Protein AF-A0AAN9U713-F1 (afdb_monomer_lite)

Secondary structure (DSSP, 8-state):
--PPPPP--------------PPP--------------S---HHHHHHHHHHHHHHHHHH---------TTTS-HHHHHHHHHHHHHTT--PPPTTTT-GGGGGGGT------S------------------------PPPP-TT---PPPP--PPPP--------------------HHHHHHHHHHHHHHHHHHHHHHHHHHHHHHHHHHHHHHHHHHHHHHHHHHHHHHHHHHHHHHHHHHHHHHHHHHHHHHHHHHHHHHHHHHHHHHHHHHHHHHHHHHHHHHHHHHHHHHHHHHHHHHHH---------

pLDDT: mean 71.7, std 24.03, range [26.03, 98.69]

Sequence (315 aa):
MAEPAPTSASASPSSTTINIRETPAVVQWTAQVSDDQALAASDADAKDAQVLRSLTMLANTTAIAVQFAHEALPMSGLMALVCAASAKNALKSSLNHGDLSQLYGGQGGKVLEEGFQDWPVPSAEGENEMAAPEASAGSPPSYDGLYSNPTSSPRPAQSLKRPRAYSGCFDGDADRPDVLSICKKLVVEHMAHLRGELRDELRDELRGELRDEIRGEIKTQIEEQNKGLIERVDRRVDEQIAQLRDDVTWQVDKTEERMDEVERHMDNLIDEGIEDRVLGVKLEMQEYVKDEMAEVEDKIIKHFEDGRVTLQFER

Radius of gyration: 51.37 Å; chains: 1; bounding box: 110×81×189 Å

Foldseek 3Di:
DDDDDDDDDDDDDDDDWDWDADDQDDDDDDDDDDPPDPDDDDPVVVVVVVVVVVVVVVSPPRGDTDDDDPPPDPPVVVVVVVVVCVVVVVPDDDPCVVPQCPPPNSNGDDPPPPDPDDDDDDDDDDDDDDDDDDDDDDDDDDPPDDDDDDDDDDDDDDDDDDPPDDDDDDDDDPPDPDVVVVVVVVVVVVVVVVVVVVVVVVVVVVVVVVVVVVVVVVVVVVVVVVVVVVVVVVVVVVVVVVVVVVVVVVVVVVVVVVVVVVVVVVVVVVVVVVVVVVVVVVVVVVVVVVVVVVVVVVVVVVCVVVDPDDDDDDD

Structure (mmCIF, N/CA/C/O backbone):
data_AF-A0AAN9U713-F1
#
_entry.id   AF-A0AAN9U713-F1
#
loop_
_atom_site.group_PDB
_atom_site.id
_atom_site.type_symbol
_atom_site.label_atom_id
_atom_site.label_alt_id
_atom_site.label_comp_id
_atom_site.label_asym_id
_atom_site.label_entity_id
_atom_site.label_seq_id
_atom_site.pdbx_PDB_ins_code
_atom_site.Cartn_x
_atom_site.Cartn_y
_atom_site.Cartn_z
_atom_site.occupancy
_atom_site.B_iso_or_equiv
_atom_site.auth_seq_id
_atom_site.auth_comp_id
_atom_site.auth_asym_id
_atom_site.auth_atom_id
_atom_site.pdbx_PDB_model_num
ATOM 1 N N . MET A 1 1 ? -41.034 -72.947 -25.525 1.00 47.44 1 MET A N 1
ATOM 2 C CA . MET A 1 1 ? -39.691 -72.898 -26.136 1.00 47.44 1 MET A CA 1
ATOM 3 C C . MET A 1 1 ? -39.668 -71.765 -27.145 1.00 47.44 1 MET A C 1
ATOM 5 O O . MET A 1 1 ? -40.195 -71.945 -28.231 1.00 47.44 1 MET A O 1
ATOM 9 N N . ALA A 1 2 ? -39.158 -70.607 -26.732 1.00 40.22 2 ALA A N 1
ATOM 10 C CA . ALA A 1 2 ? -38.584 -69.543 -27.561 1.00 40.22 2 ALA A CA 1
ATOM 11 C C . ALA A 1 2 ? -38.205 -68.409 -26.595 1.00 40.22 2 ALA A C 1
ATOM 13 O O . ALA A 1 2 ? -39.077 -67.763 -26.019 1.00 40.22 2 ALA A O 1
ATOM 14 N N . GLU A 1 3 ? -36.910 -68.263 -26.346 1.00 38.78 3 GLU A N 1
ATOM 15 C CA . GLU A 1 3 ? -36.306 -67.172 -25.579 1.00 38.78 3 GLU A CA 1
ATOM 16 C C . GLU A 1 3 ? -36.159 -65.954 -26.512 1.00 38.78 3 GLU A C 1
ATOM 18 O O . GLU A 1 3 ? -35.692 -66.143 -27.641 1.00 38.78 3 GLU A O 1
ATOM 23 N N . PRO A 1 4 ? -36.543 -64.724 -26.124 1.00 54.09 4 PRO A N 1
ATOM 24 C CA . PRO A 1 4 ? -36.222 -63.545 -26.913 1.00 54.09 4 PRO A CA 1
ATOM 25 C C . PRO A 1 4 ? -34.856 -62.976 -26.503 1.00 54.09 4 PRO A C 1
ATOM 27 O O . PRO A 1 4 ? -34.539 -62.839 -25.322 1.00 54.09 4 PRO A O 1
ATOM 30 N N . ALA A 1 5 ? -34.052 -62.652 -27.515 1.00 51.09 5 ALA A N 1
ATOM 31 C CA . ALA A 1 5 ? -32.713 -62.085 -27.396 1.00 51.09 5 ALA A CA 1
ATOM 32 C C . ALA A 1 5 ? -32.707 -60.687 -26.739 1.00 51.09 5 ALA A C 1
ATOM 34 O O . ALA A 1 5 ? -33.666 -59.928 -26.912 1.00 51.09 5 ALA A O 1
ATOM 35 N N . PRO A 1 6 ? -31.619 -60.298 -26.046 1.00 51.91 6 PRO A N 1
ATOM 36 C CA . PRO A 1 6 ? -31.509 -58.971 -25.461 1.00 51.91 6 PRO A CA 1
ATOM 37 C C . PRO A 1 6 ? -31.153 -57.920 -26.521 1.00 51.91 6 PRO A C 1
ATOM 39 O O . PRO A 1 6 ? -30.196 -58.053 -27.284 1.00 51.91 6 PRO A O 1
ATOM 42 N N . THR A 1 7 ? -31.934 -56.843 -26.525 1.00 46.47 7 THR A N 1
ATOM 43 C CA . THR A 1 7 ? -31.700 -55.590 -27.247 1.00 46.47 7 THR A CA 1
ATOM 44 C C . THR A 1 7 ? -30.426 -54.902 -26.762 1.00 46.47 7 THR A C 1
ATOM 46 O O . THR A 1 7 ? -30.271 -54.604 -25.578 1.00 46.47 7 THR A O 1
ATOM 49 N N . SER A 1 8 ? -29.533 -54.613 -27.705 1.00 41.41 8 SER A N 1
ATOM 50 C CA . SER A 1 8 ? -28.322 -53.809 -27.543 1.00 41.41 8 SER A CA 1
ATOM 51 C C . SER A 1 8 ? -28.668 -52.359 -27.188 1.00 41.41 8 SER A C 1
ATOM 53 O O . SER A 1 8 ? -29.214 -51.628 -28.015 1.00 41.41 8 SER A O 1
ATOM 55 N N . ALA A 1 9 ? -28.331 -51.944 -25.968 1.00 39.03 9 ALA A N 1
ATOM 56 C CA . ALA A 1 9 ? -28.387 -50.554 -25.539 1.00 39.03 9 ALA A CA 1
ATOM 57 C C . ALA A 1 9 ? -27.281 -49.732 -26.227 1.00 39.03 9 ALA A C 1
ATOM 59 O O . ALA A 1 9 ? -26.100 -50.072 -26.165 1.00 39.03 9 ALA A O 1
ATOM 60 N N . SER A 1 10 ? -27.691 -48.650 -26.890 1.00 40.84 10 SER A N 1
ATOM 61 C CA . SER A 1 10 ? -26.828 -47.600 -27.432 1.00 40.84 10 SER A CA 1
ATOM 62 C C . SER A 1 10 ? -26.134 -46.875 -26.275 1.00 40.84 10 SER A C 1
ATOM 64 O O . SER A 1 10 ? -26.791 -46.256 -25.441 1.00 40.84 10 SER A O 1
ATOM 66 N N . ALA A 1 11 ? -24.809 -46.999 -26.196 1.00 38.09 11 ALA A N 1
ATOM 67 C CA . ALA A 1 11 ? -23.994 -46.261 -25.243 1.00 38.09 11 ALA A CA 1
ATOM 68 C C . ALA A 1 11 ? -23.743 -44.847 -25.782 1.00 38.09 11 ALA A C 1
ATOM 70 O O . ALA A 1 11 ? -23.056 -44.668 -26.789 1.00 38.09 11 ALA A O 1
ATOM 71 N N . SER A 1 12 ? -24.307 -43.847 -25.110 1.00 41.59 12 SER A N 1
ATOM 72 C CA . SER A 1 12 ? -23.979 -42.437 -25.319 1.00 41.59 12 SER A CA 1
ATOM 73 C C . SER A 1 12 ? -22.493 -42.192 -25.016 1.00 41.59 12 SER A C 1
ATOM 75 O O . SER A 1 12 ? -21.976 -42.770 -24.055 1.00 41.59 12 SER A O 1
ATOM 77 N N . PRO A 1 13 ? -21.787 -41.338 -25.782 1.00 40.94 13 PRO A N 1
ATOM 78 C CA . PRO A 1 13 ? -20.388 -41.035 -25.516 1.00 40.94 13 PRO A CA 1
ATOM 79 C C . PRO A 1 13 ? -20.263 -40.329 -24.164 1.00 40.94 13 PRO A C 1
ATOM 81 O O . PRO A 1 13 ? -20.754 -39.220 -23.957 1.00 40.94 13 PRO A O 1
ATOM 84 N N . SER A 1 14 ? -19.609 -41.004 -23.226 1.00 35.72 14 SER A N 1
ATOM 85 C CA . SER A 1 14 ? -19.263 -40.474 -21.916 1.00 35.72 14 SER A CA 1
ATOM 86 C C . SER A 1 14 ? -18.244 -39.344 -22.072 1.00 35.72 14 SER A C 1
ATOM 88 O O . SER A 1 14 ? -17.064 -39.592 -22.331 1.00 35.72 14 SER A O 1
ATOM 90 N N . SER A 1 15 ? -18.695 -38.099 -21.908 1.00 36.22 15 SER A N 1
ATOM 91 C CA . SER A 1 15 ? -17.800 -36.953 -21.739 1.00 36.22 15 SER A CA 1
ATOM 92 C C . SER A 1 15 ? -16.943 -37.184 -20.493 1.00 36.22 15 SER A C 1
ATOM 94 O O . SER A 1 15 ? -17.467 -37.370 -19.395 1.00 36.22 15 SER A O 1
ATOM 96 N N . THR A 1 16 ? -15.624 -37.253 -20.671 1.00 38.41 16 THR A N 1
ATOM 97 C CA . THR A 1 16 ? -14.681 -37.465 -19.567 1.00 38.41 16 THR A CA 1
ATOM 98 C C . THR A 1 16 ? -14.111 -36.117 -19.150 1.00 38.41 16 THR A C 1
ATOM 100 O O . THR A 1 16 ? -13.221 -35.580 -19.805 1.00 38.41 16 THR A O 1
ATOM 103 N N . THR A 1 17 ? -14.637 -35.559 -18.061 1.00 35.78 17 THR A N 1
ATOM 104 C CA . THR A 1 17 ? -14.139 -34.312 -17.468 1.00 35.78 17 THR A CA 1
ATOM 105 C C . THR A 1 17 ? -12.903 -34.602 -16.618 1.00 35.78 17 THR A C 1
ATOM 107 O O . THR A 1 17 ? -12.971 -35.362 -15.652 1.00 35.78 17 THR A O 1
ATOM 110 N N . ILE A 1 18 ? -11.766 -33.993 -16.960 1.00 40.66 18 ILE A N 1
ATOM 111 C CA . ILE A 1 18 ? -10.517 -34.104 -16.195 1.00 40.66 18 ILE A CA 1
ATOM 112 C C . ILE A 1 18 ? -10.448 -32.928 -15.216 1.00 40.66 18 ILE A C 1
ATOM 114 O O . ILE A 1 18 ? -10.290 -31.784 -15.629 1.00 40.66 18 ILE A O 1
ATOM 118 N N . ASN A 1 19 ? -10.556 -33.214 -13.918 1.00 35.12 19 ASN A N 1
ATOM 119 C CA . ASN A 1 19 ? -10.351 -32.226 -12.859 1.00 35.12 19 ASN A CA 1
ATOM 120 C C . ASN A 1 19 ? -8.878 -32.218 -12.441 1.00 35.12 19 ASN A C 1
ATOM 122 O O . ASN A 1 19 ? -8.422 -33.130 -11.749 1.00 35.12 19 ASN A O 1
ATOM 126 N N . ILE A 1 20 ? -8.143 -31.181 -12.834 1.00 39.19 20 ILE A N 1
ATOM 127 C CA . ILE A 1 20 ? -6.804 -30.903 -12.307 1.00 39.19 20 ILE A CA 1
ATOM 128 C C . ILE A 1 20 ? -7.009 -30.064 -11.043 1.00 39.19 20 ILE A C 1
ATOM 130 O O . ILE A 1 20 ? -7.490 -28.941 -11.125 1.00 39.19 20 ILE A O 1
ATOM 134 N N . ARG A 1 21 ? -6.730 -30.633 -9.865 1.00 34.88 21 ARG A N 1
ATOM 135 C CA . ARG A 1 21 ? -6.767 -29.906 -8.588 1.00 34.88 21 ARG A CA 1
ATOM 136 C C . ARG A 1 21 ? -5.362 -29.408 -8.273 1.00 34.88 21 ARG A C 1
ATOM 138 O O . ARG A 1 21 ? -4.543 -30.194 -7.803 1.00 34.88 21 ARG A O 1
ATOM 145 N N . GLU A 1 22 ? -5.093 -28.131 -8.506 1.00 44.19 22 GLU A N 1
ATOM 146 C CA . GLU A 1 22 ? -3.935 -27.462 -7.909 1.00 44.19 22 GLU A CA 1
ATOM 147 C C . GLU A 1 22 ? -4.334 -26.790 -6.588 1.00 44.19 22 GLU A C 1
ATOM 149 O O . GLU A 1 22 ? -5.476 -26.367 -6.391 1.00 44.19 22 GLU A O 1
ATOM 154 N N . THR A 1 23 ? -3.394 -26.756 -5.643 1.00 37.91 23 THR A N 1
ATOM 155 C CA . THR A 1 23 ? -3.523 -26.060 -4.357 1.00 37.91 23 THR A CA 1
ATOM 156 C C . THR A 1 23 ? -3.807 -24.573 -4.583 1.00 37.91 23 THR A C 1
ATOM 158 O O . THR A 1 23 ? -3.096 -23.956 -5.377 1.00 37.91 23 THR A O 1
ATOM 161 N N . PRO A 1 24 ? -4.799 -23.976 -3.897 1.00 34.88 24 PRO A N 1
ATOM 162 C CA . PRO A 1 24 ? -5.193 -22.597 -4.149 1.00 34.88 24 PRO A CA 1
ATOM 163 C C . PRO A 1 24 ? -4.054 -21.639 -3.788 1.00 34.88 24 PRO A C 1
ATOM 165 O O . PRO A 1 24 ? -3.578 -21.621 -2.651 1.00 34.88 24 PRO A O 1
ATOM 168 N N . ALA A 1 25 ? -3.638 -20.819 -4.751 1.00 36.56 25 ALA A N 1
ATOM 169 C CA . ALA A 1 25 ? -2.898 -19.604 -4.455 1.00 36.56 25 ALA A CA 1
ATOM 170 C C . ALA A 1 25 ? -3.869 -18.642 -3.760 1.00 36.56 25 ALA A C 1
ATOM 172 O O . ALA A 1 25 ? -4.822 -18.156 -4.367 1.00 36.56 25 ALA A O 1
ATOM 173 N N . VAL A 1 26 ? -3.658 -18.412 -2.465 1.00 27.84 26 VAL A N 1
ATOM 174 C CA . VAL A 1 26 ? -4.418 -17.425 -1.696 1.00 27.84 26 VAL A CA 1
ATOM 175 C C . VAL A 1 26 ? -3.980 -16.046 -2.174 1.00 27.84 26 VAL A C 1
ATOM 177 O O . VAL A 1 26 ? -2.935 -15.547 -1.766 1.00 27.84 26 VAL A O 1
ATOM 180 N N . VAL A 1 27 ? -4.762 -15.440 -3.064 1.00 30.95 27 VAL A N 1
ATOM 181 C CA . VAL A 1 27 ? -4.636 -14.015 -3.368 1.00 30.95 27 VAL A CA 1
ATOM 182 C C . VAL A 1 27 ? -5.707 -13.295 -2.560 1.00 30.95 27 VAL A C 1
ATOM 184 O O . VAL A 1 27 ? -6.894 -13.352 -2.872 1.00 30.95 27 VAL A O 1
ATOM 187 N N . GLN A 1 28 ? -5.279 -12.687 -1.458 1.00 26.03 28 GLN A N 1
ATOM 188 C CA . GLN A 1 28 ? -6.136 -11.923 -0.563 1.00 26.03 28 GLN A CA 1
ATOM 189 C C . GLN A 1 28 ? -6.377 -10.540 -1.176 1.00 26.03 28 GLN A C 1
ATOM 191 O O . GLN A 1 28 ? -5.486 -9.696 -1.173 1.00 26.03 28 GLN A O 1
ATOM 196 N N . TRP A 1 29 ? -7.579 -10.315 -1.703 1.00 36.78 29 TRP A N 1
ATOM 197 C CA . TRP A 1 29 ? -8.039 -8.989 -2.112 1.00 36.78 29 TRP A CA 1
ATOM 198 C C . TRP A 1 29 ? -9.048 -8.484 -1.084 1.00 36.78 29 TRP A C 1
ATOM 200 O O . TRP A 1 29 ? -10.118 -9.067 -0.911 1.00 36.78 29 TRP A O 1
ATOM 210 N N . THR A 1 30 ? -8.702 -7.413 -0.377 1.00 28.22 30 THR A N 1
ATOM 211 C CA . THR A 1 30 ? -9.612 -6.706 0.527 1.00 28.22 30 THR A CA 1
ATOM 212 C C . THR A 1 30 ? -10.430 -5.709 -0.287 1.00 28.22 30 THR A C 1
ATOM 214 O O . THR A 1 30 ? -9.975 -4.599 -0.552 1.00 28.22 30 THR A O 1
ATOM 217 N N . ALA A 1 31 ? -11.628 -6.107 -0.715 1.00 34.09 31 ALA A N 1
ATOM 218 C CA . ALA A 1 31 ? -12.611 -5.157 -1.219 1.00 34.09 31 ALA A CA 1
ATOM 219 C C . ALA A 1 31 ? -13.239 -4.439 -0.017 1.00 34.09 31 ALA A C 1
ATOM 221 O O . ALA A 1 31 ? -14.001 -5.032 0.745 1.00 34.09 31 ALA A O 1
ATOM 222 N N . GLN A 1 32 ? -12.867 -3.177 0.177 1.00 34.88 32 GLN A N 1
ATOM 223 C CA . GLN A 1 32 ? -13.495 -2.282 1.141 1.00 34.88 32 GLN A CA 1
ATOM 224 C C . GLN A 1 32 ? -14.863 -1.887 0.575 1.00 34.88 32 GLN A C 1
ATOM 226 O O . GLN A 1 32 ? -14.959 -1.076 -0.342 1.00 34.88 32 GLN A O 1
ATOM 231 N N . VAL A 1 33 ? -15.919 -2.520 1.080 1.00 36.16 33 VAL A N 1
ATOM 232 C CA . VAL A 1 33 ? -17.296 -2.084 0.844 1.00 36.16 33 VAL A CA 1
ATOM 233 C C . VAL A 1 33 ? -17.633 -1.109 1.964 1.00 36.16 33 VAL A C 1
ATOM 235 O O . VAL A 1 33 ? -17.690 -1.488 3.131 1.00 36.16 33 VAL A O 1
ATOM 238 N N . SER A 1 34 ? -17.769 0.167 1.619 1.00 42.88 34 SER A N 1
ATOM 239 C CA . SER A 1 34 ? -18.266 1.192 2.530 1.00 42.88 34 SER A CA 1
ATOM 240 C C . SER A 1 34 ? -19.792 1.122 2.571 1.00 42.88 34 SER A C 1
ATOM 242 O O . SER A 1 34 ? -20.460 1.508 1.614 1.00 42.88 34 SER A O 1
ATOM 244 N N . ASP A 1 35 ? -20.334 0.633 3.685 1.00 41.06 35 ASP A N 1
ATOM 245 C CA . ASP A 1 35 ? -21.773 0.573 3.976 1.00 41.06 35 ASP A CA 1
ATOM 246 C C . ASP A 1 35 ? -22.333 1.949 4.374 1.00 41.06 35 ASP A C 1
ATOM 248 O O . ASP A 1 35 ? -22.818 2.117 5.483 1.00 41.06 35 ASP A O 1
ATOM 252 N N . ASP A 1 36 ? -22.259 2.951 3.493 1.00 44.56 36 ASP A N 1
ATOM 253 C CA . ASP A 1 36 ? -22.911 4.253 3.721 1.00 44.56 36 ASP A CA 1
ATOM 254 C C . ASP A 1 36 ? -23.230 4.977 2.392 1.00 44.56 36 ASP A C 1
ATOM 256 O O . ASP A 1 36 ? -22.755 6.081 2.134 1.00 44.56 36 ASP A O 1
ATOM 260 N N . GLN A 1 37 ? -24.046 4.375 1.513 1.00 40.12 37 GLN A N 1
ATOM 261 C CA . GLN A 1 37 ? -24.789 5.147 0.498 1.00 40.12 37 GLN A CA 1
ATOM 262 C C . GLN A 1 37 ? -25.999 4.389 -0.067 1.00 40.12 37 GLN A C 1
ATOM 264 O O . GLN A 1 37 ? -26.039 3.922 -1.202 1.00 40.12 37 GLN A O 1
ATOM 269 N N . ALA A 1 38 ? -27.051 4.305 0.744 1.00 47.03 38 ALA A N 1
ATOM 270 C CA . ALA A 1 38 ? -28.392 4.072 0.232 1.00 47.03 38 ALA A CA 1
ATOM 271 C C . ALA A 1 38 ? -28.935 5.396 -0.326 1.00 47.03 38 ALA A C 1
ATOM 273 O O . ALA A 1 38 ? -29.425 6.209 0.449 1.00 47.03 38 ALA A O 1
ATOM 274 N N . LEU A 1 39 ? -28.796 5.621 -1.640 1.00 50.47 39 LEU A N 1
ATOM 275 C CA . LEU A 1 39 ? -29.745 6.306 -2.542 1.00 50.47 39 LEU A CA 1
ATOM 276 C C . LEU A 1 39 ? -29.033 6.691 -3.855 1.00 50.47 39 LEU A C 1
ATOM 278 O O . LEU A 1 39 ? -28.128 7.515 -3.856 1.00 50.47 39 LEU A O 1
ATOM 282 N N . ALA A 1 40 ? -29.524 6.121 -4.963 1.00 51.31 40 ALA A N 1
ATOM 283 C CA . ALA A 1 40 ? -29.107 6.323 -6.360 1.00 51.31 40 ALA A CA 1
ATOM 284 C C . ALA A 1 40 ? -27.797 5.631 -6.797 1.00 51.31 40 ALA A C 1
ATOM 286 O O . ALA A 1 40 ? -26.840 6.280 -7.210 1.00 51.31 40 ALA A O 1
ATOM 287 N N . ALA A 1 41 ? -27.806 4.292 -6.794 1.00 44.72 41 ALA A N 1
ATOM 288 C CA . ALA A 1 41 ? -26.843 3.497 -7.554 1.00 44.72 41 ALA A CA 1
ATOM 289 C C . ALA A 1 41 ? -27.034 3.769 -9.054 1.00 44.72 41 ALA A C 1
ATOM 291 O O . ALA A 1 41 ? -28.112 3.543 -9.609 1.00 44.72 41 ALA A O 1
ATOM 292 N N . SER A 1 42 ? -25.997 4.306 -9.686 1.00 58.94 42 SER A N 1
ATOM 293 C CA . SER A 1 42 ? -25.960 4.510 -11.127 1.00 58.94 42 SER A CA 1
ATOM 294 C C . SER A 1 42 ? -25.681 3.176 -11.827 1.00 58.94 42 SER A C 1
ATOM 296 O O . SER A 1 42 ? -24.972 2.326 -11.292 1.00 58.94 42 SER A O 1
ATOM 298 N N . ASP A 1 43 ? -26.185 2.988 -13.049 1.00 55.09 43 ASP A N 1
ATOM 299 C CA . ASP A 1 43 ? -25.941 1.780 -13.861 1.00 55.09 43 ASP A CA 1
ATOM 300 C C . ASP A 1 43 ? -24.444 1.493 -14.129 1.00 55.09 43 ASP A C 1
ATOM 302 O O . ASP A 1 43 ? -24.095 0.426 -14.639 1.00 55.09 43 ASP A O 1
ATOM 306 N N . ALA A 1 44 ? -23.545 2.429 -13.800 1.00 55.47 44 ALA A N 1
ATOM 307 C CA . ALA A 1 44 ? -22.100 2.230 -13.863 1.00 55.47 44 ALA A CA 1
ATOM 308 C C . ALA A 1 44 ? -21.599 1.281 -12.759 1.00 55.47 44 ALA A C 1
ATOM 310 O O . ALA A 1 44 ? -20.843 0.355 -13.055 1.00 55.47 44 ALA A O 1
ATOM 311 N N . ASP A 1 45 ? -22.109 1.410 -11.530 1.00 68.62 45 ASP A N 1
ATOM 312 C CA . ASP A 1 45 ? -21.676 0.583 -10.393 1.00 68.62 45 ASP A CA 1
ATOM 313 C C . ASP A 1 45 ? -22.113 -0.880 -10.548 1.00 68.62 45 ASP A C 1
ATOM 315 O O . ASP A 1 45 ? -21.440 -1.808 -10.095 1.00 68.62 45 ASP A O 1
ATOM 319 N N . ALA A 1 46 ? -23.224 -1.117 -11.251 1.00 71.62 46 ALA A N 1
ATOM 320 C CA . ALA A 1 46 ? -23.704 -2.462 -11.549 1.00 71.62 46 ALA A CA 1
ATOM 321 C C . ALA A 1 46 ? -22.759 -3.223 -12.496 1.00 71.62 46 ALA A C 1
ATOM 323 O O . ALA A 1 46 ? -22.550 -4.430 -12.327 1.00 71.62 46 ALA A O 1
ATOM 324 N N . LYS A 1 47 ? -22.157 -2.523 -13.467 1.00 73.50 47 LYS A N 1
ATOM 325 C CA . LYS A 1 47 ? -21.198 -3.115 -14.412 1.00 73.50 47 LYS A CA 1
ATOM 326 C C . LYS A 1 47 ? -19.883 -3.438 -13.720 1.00 73.50 47 LYS A C 1
ATOM 328 O O . LYS A 1 47 ? -19.378 -4.548 -13.880 1.00 73.50 47 LYS A O 1
ATOM 333 N N . ASP A 1 48 ? -19.397 -2.532 -12.880 1.00 73.81 48 ASP A N 1
ATOM 334 C CA . ASP A 1 48 ? -18.164 -2.744 -12.121 1.00 73.81 48 ASP A CA 1
ATOM 335 C C . ASP A 1 48 ? -18.328 -3.882 -11.104 1.00 73.81 48 ASP A C 1
ATOM 337 O O . ASP A 1 48 ? -17.472 -4.767 -11.006 1.00 73.81 48 ASP A O 1
ATOM 341 N N . ALA A 1 49 ? -19.486 -3.974 -10.443 1.00 75.44 49 ALA A N 1
ATOM 342 C CA . ALA A 1 49 ? -19.815 -5.103 -9.577 1.00 75.44 49 ALA A CA 1
ATOM 343 C C . ALA A 1 49 ? -19.885 -6.443 -10.338 1.00 75.44 49 ALA A C 1
ATOM 345 O O . ALA A 1 49 ? -19.497 -7.487 -9.803 1.00 75.44 49 ALA A O 1
ATOM 346 N N . GLN A 1 50 ? -20.364 -6.446 -11.586 1.00 77.81 50 GLN A N 1
ATOM 347 C CA . GLN A 1 50 ? -20.414 -7.650 -12.420 1.00 77.81 50 GLN A CA 1
ATOM 348 C C . GLN A 1 50 ? -19.021 -8.081 -12.890 1.00 77.81 50 GLN A C 1
ATOM 350 O O . GLN A 1 50 ? -18.704 -9.274 -12.838 1.00 77.81 50 GLN A O 1
ATOM 355 N N . VAL A 1 51 ? -18.172 -7.129 -13.285 1.00 74.12 51 VAL A N 1
ATOM 356 C CA . VAL A 1 51 ? -16.773 -7.391 -13.649 1.00 74.12 51 VAL A CA 1
ATOM 357 C C . VAL A 1 51 ? -16.019 -7.957 -12.450 1.00 74.12 51 VAL A C 1
ATOM 359 O O . VAL A 1 51 ? -15.391 -9.011 -12.572 1.00 74.12 51 VAL A O 1
ATOM 362 N N . LEU A 1 52 ? -16.163 -7.353 -11.269 1.00 78.69 52 LEU A N 1
ATOM 363 C CA . LEU A 1 52 ? -15.540 -7.851 -10.043 1.00 78.69 52 LEU A CA 1
ATOM 364 C C . LEU A 1 52 ? -16.038 -9.253 -9.677 1.00 78.69 52 LEU A C 1
ATOM 366 O O . LEU A 1 52 ? -15.216 -10.127 -9.421 1.00 78.69 52 LEU A O 1
ATOM 370 N N . ARG A 1 53 ? -17.348 -9.532 -9.760 1.00 81.12 53 ARG A N 1
ATOM 371 C CA . ARG A 1 53 ? -17.873 -10.899 -9.561 1.00 81.12 53 ARG A CA 1
ATOM 372 C C . ARG A 1 53 ? -17.303 -11.900 -10.560 1.00 81.12 53 ARG A C 1
ATOM 374 O O . ARG A 1 53 ? -17.005 -13.027 -10.170 1.00 81.12 53 ARG A O 1
ATOM 381 N N . SER A 1 54 ? -17.149 -11.517 -11.828 1.00 72.38 54 SER A N 1
ATOM 382 C CA . SER A 1 54 ? -16.583 -12.397 -12.857 1.00 72.38 54 SER A CA 1
ATOM 383 C C . SER A 1 54 ? -15.101 -12.699 -12.603 1.00 72.38 54 SER A C 1
ATOM 385 O O . SER A 1 54 ? -14.686 -13.854 -12.704 1.00 72.38 54 SER A O 1
ATOM 387 N N . LEU A 1 55 ? -14.330 -11.701 -12.159 1.00 71.06 55 LEU A N 1
ATOM 388 C CA . LEU A 1 55 ? -12.937 -11.858 -11.743 1.00 71.06 55 LEU A CA 1
ATOM 389 C C . LEU A 1 55 ? -12.810 -12.708 -10.478 1.00 71.06 55 LEU A C 1
ATOM 391 O O . LEU A 1 55 ? -11.944 -13.575 -10.419 1.00 71.06 55 LEU A O 1
ATOM 395 N N . THR A 1 56 ? -13.687 -12.520 -9.490 1.00 78.25 56 THR A N 1
ATOM 396 C CA . THR A 1 56 ? -13.721 -13.354 -8.282 1.00 78.25 56 THR A CA 1
ATOM 397 C C . THR A 1 56 ? -14.088 -14.800 -8.610 1.00 78.25 56 THR A C 1
ATOM 399 O O . THR A 1 56 ? -13.456 -15.719 -8.095 1.00 78.25 56 THR A O 1
ATOM 402 N N . MET A 1 57 ? -15.064 -15.029 -9.495 1.00 75.81 57 MET A N 1
ATOM 403 C CA . MET A 1 57 ? -15.390 -16.372 -9.986 1.00 75.81 57 MET A CA 1
ATOM 404 C C . MET A 1 57 ? -14.185 -17.016 -10.677 1.00 75.81 57 MET A C 1
ATOM 406 O O . MET A 1 57 ? -13.878 -18.166 -10.381 1.00 75.81 57 MET A O 1
ATOM 410 N N . LEU A 1 58 ? -13.466 -16.268 -11.521 1.00 72.50 58 LEU A N 1
ATOM 411 C CA . LEU A 1 58 ? -12.276 -16.761 -12.215 1.00 72.50 58 LEU A CA 1
ATOM 412 C C . LEU A 1 58 ? -11.113 -17.062 -11.252 1.00 72.50 58 LEU A C 1
ATOM 414 O O . LEU A 1 58 ? -10.455 -18.092 -11.380 1.00 72.50 58 LEU A O 1
ATOM 418 N N . ALA A 1 59 ? -10.882 -16.195 -10.264 1.00 71.44 59 ALA A N 1
ATOM 419 C CA . ALA A 1 59 ? -9.862 -16.389 -9.234 1.00 71.44 59 ALA A CA 1
ATOM 420 C C . ALA A 1 59 ? -10.167 -17.602 -8.337 1.00 71.44 59 ALA A C 1
ATOM 422 O O . ALA A 1 59 ? -9.251 -18.290 -7.892 1.00 71.44 59 ALA A O 1
ATOM 423 N N . ASN A 1 60 ? -11.451 -17.889 -8.107 1.00 72.62 60 ASN A N 1
ATOM 424 C CA . ASN A 1 60 ? -11.893 -19.028 -7.306 1.00 72.62 60 ASN A CA 1
ATOM 425 C C . ASN A 1 60 ? -11.981 -20.339 -8.108 1.00 72.62 60 ASN A C 1
ATOM 427 O O . ASN A 1 60 ? -12.000 -21.419 -7.511 1.00 72.62 60 ASN A O 1
ATOM 431 N N . THR A 1 61 ? -12.023 -20.291 -9.444 1.00 72.88 61 THR A N 1
ATOM 432 C CA . THR A 1 61 ? -11.977 -21.499 -10.277 1.00 72.88 61 THR A CA 1
ATOM 433 C C . THR A 1 61 ? -10.566 -22.078 -10.324 1.00 72.88 61 THR A C 1
ATOM 435 O O . THR A 1 61 ? -9.716 -21.644 -11.091 1.00 72.88 61 THR A O 1
ATOM 438 N N . THR A 1 62 ? -10.331 -23.122 -9.530 1.00 71.94 62 THR A N 1
ATOM 439 C CA . THR A 1 62 ? -9.077 -23.901 -9.522 1.00 71.94 62 THR A CA 1
ATOM 440 C C . THR A 1 62 ? -9.029 -24.997 -10.589 1.00 71.94 62 THR A C 1
ATOM 442 O O . THR A 1 62 ? -8.066 -25.758 -10.648 1.00 71.94 62 THR A O 1
ATOM 445 N N . ALA A 1 63 ? -10.063 -25.099 -11.428 1.00 58.12 63 ALA A N 1
ATOM 446 C CA . ALA A 1 63 ? -10.187 -26.116 -12.461 1.00 58.12 63 ALA A CA 1
ATOM 447 C C . ALA A 1 63 ? -10.519 -25.465 -13.807 1.00 58.12 63 ALA A C 1
ATOM 449 O O . ALA A 1 63 ? -11.545 -24.801 -13.950 1.00 58.12 63 ALA A O 1
ATOM 450 N N . ILE A 1 64 ? -9.667 -25.695 -14.805 1.00 69.56 64 ILE A N 1
ATOM 451 C CA . ILE A 1 64 ? -9.912 -25.295 -16.192 1.00 69.56 64 ILE A CA 1
ATOM 452 C C . ILE A 1 64 ? -10.181 -26.568 -16.994 1.00 69.56 64 ILE A C 1
ATOM 454 O O . ILE A 1 64 ? -9.333 -27.458 -17.063 1.00 69.56 64 ILE A O 1
ATOM 458 N N . ALA A 1 65 ? -11.363 -26.661 -17.604 1.00 63.28 65 ALA A N 1
ATOM 459 C CA . ALA A 1 65 ? -11.705 -27.751 -18.510 1.00 63.28 65 ALA A CA 1
ATOM 460 C C . ALA A 1 65 ? -11.338 -27.357 -19.946 1.00 63.28 65 ALA A C 1
ATOM 462 O O . ALA A 1 65 ? -12.003 -26.524 -20.558 1.00 63.28 65 ALA A O 1
ATOM 463 N N . VAL A 1 66 ? -10.286 -27.963 -20.496 1.00 67.69 66 VAL A N 1
ATOM 464 C CA . VAL A 1 66 ? -9.919 -27.791 -21.909 1.00 67.69 66 VAL A CA 1
ATOM 465 C C . VAL A 1 66 ? -10.516 -28.947 -22.708 1.00 67.69 66 VAL A C 1
ATOM 467 O O . VAL A 1 66 ? -10.167 -30.106 -22.484 1.00 67.69 66 VAL A O 1
ATOM 470 N N . GLN A 1 67 ? -11.438 -28.642 -23.622 1.00 64.12 67 GLN A N 1
ATOM 471 C CA . GLN A 1 67 ? -12.048 -29.634 -24.507 1.00 64.12 67 GLN A CA 1
ATOM 472 C C . GLN A 1 67 ? -11.228 -29.757 -25.792 1.00 64.12 67 GLN A C 1
ATOM 474 O O . GLN A 1 67 ? -10.925 -28.760 -26.444 1.00 64.12 67 GLN A O 1
ATOM 479 N N . PHE A 1 68 ? -10.892 -30.987 -26.172 1.00 68.69 68 PHE A N 1
ATOM 480 C CA . PHE A 1 68 ? -10.214 -31.287 -27.430 1.00 68.69 68 PHE A CA 1
ATOM 481 C C . PHE A 1 68 ? -11.171 -32.033 -28.358 1.00 68.69 68 PHE A C 1
ATOM 483 O O . PHE A 1 68 ? -11.909 -32.914 -27.916 1.00 68.69 68 PHE A O 1
ATOM 490 N N . ALA A 1 69 ? -11.148 -31.702 -29.651 1.00 67.56 69 ALA A N 1
ATOM 491 C CA . ALA A 1 69 ? -11.894 -32.453 -30.652 1.00 67.56 69 ALA A CA 1
ATOM 492 C C . ALA A 1 69 ? -11.359 -33.893 -30.719 1.00 67.56 69 ALA A C 1
ATOM 494 O O . ALA A 1 69 ? -10.158 -34.111 -30.892 1.00 67.56 69 ALA A O 1
ATOM 495 N N . HIS A 1 70 ? -12.262 -34.869 -30.598 1.00 56.53 70 HIS A N 1
ATOM 496 C CA . HIS A 1 70 ? -11.933 -36.295 -30.473 1.00 56.53 70 HIS A CA 1
ATOM 497 C C . HIS A 1 70 ? -11.189 -36.865 -31.702 1.00 56.53 70 HIS A C 1
ATOM 499 O O . HIS A 1 70 ? -10.592 -37.939 -31.634 1.00 56.53 70 HIS A O 1
ATOM 505 N N . GLU A 1 71 ? -11.205 -36.143 -32.822 1.00 73.12 71 GLU A N 1
ATOM 506 C CA . GLU A 1 71 ? -10.597 -36.555 -34.091 1.00 73.12 71 GLU A CA 1
ATOM 507 C C . GLU A 1 71 ? -9.158 -36.051 -34.276 1.00 73.12 71 GLU A C 1
ATOM 509 O O . GLU A 1 71 ? -8.439 -36.557 -35.133 1.00 73.12 71 GLU A O 1
ATOM 514 N N . ALA A 1 72 ? -8.708 -35.075 -33.478 1.00 63.16 72 ALA A N 1
ATOM 515 C CA . ALA A 1 72 ? -7.414 -34.431 -33.701 1.00 63.16 72 ALA A CA 1
ATOM 516 C C . ALA A 1 72 ? -6.228 -35.249 -33.161 1.00 63.16 72 ALA A C 1
ATOM 518 O O . ALA A 1 72 ? -5.134 -35.177 -33.722 1.00 63.16 72 ALA A O 1
ATOM 519 N N . LEU A 1 73 ? -6.414 -36.019 -32.081 1.00 63.12 73 LEU A N 1
ATOM 520 C CA . LEU A 1 73 ? -5.338 -36.772 -31.430 1.00 63.12 73 LEU A CA 1
ATOM 521 C C . LEU A 1 73 ? -5.861 -38.065 -30.779 1.00 63.12 73 LEU A C 1
ATOM 523 O O . LEU A 1 73 ? -6.879 -38.030 -30.087 1.00 63.12 73 LEU A O 1
ATOM 527 N N . PRO A 1 74 ? -5.154 -39.206 -30.914 1.00 80.25 74 PRO A N 1
ATOM 528 C CA . PRO A 1 74 ? -5.482 -40.407 -30.156 1.00 80.25 74 PRO A CA 1
ATOM 529 C C . PRO A 1 74 ? -5.326 -40.132 -28.654 1.00 80.25 74 PRO A C 1
ATOM 531 O O . PRO A 1 74 ? -4.277 -39.674 -28.193 1.00 80.25 74 PRO A O 1
ATOM 534 N N . MET A 1 75 ? -6.376 -40.433 -27.887 1.00 75.25 75 MET A N 1
ATOM 535 C CA . MET A 1 75 ? -6.525 -40.078 -26.467 1.00 75.25 75 MET A CA 1
ATOM 536 C C . MET A 1 75 ? -5.354 -40.542 -25.584 1.00 75.25 75 MET A C 1
ATOM 538 O O . MET A 1 75 ? -4.970 -39.858 -24.636 1.00 75.25 75 MET A O 1
ATOM 542 N N . SER A 1 76 ? -4.730 -41.672 -25.930 1.00 81.31 76 SER A N 1
ATOM 543 C CA . SER A 1 76 ? -3.551 -42.205 -25.239 1.00 81.31 76 SER A CA 1
ATOM 544 C C . SER A 1 76 ? -2.307 -41.322 -25.394 1.00 81.31 76 SER A C 1
ATOM 546 O O . SER A 1 76 ? -1.531 -41.187 -24.449 1.00 81.31 76 SER A O 1
ATOM 548 N N . GLY A 1 77 ? -2.129 -40.685 -26.555 1.00 78.69 77 GLY A N 1
ATOM 549 C CA . GLY A 1 77 ? -1.007 -39.786 -26.823 1.00 78.69 77 GLY A CA 1
ATOM 550 C C . GLY A 1 77 ? -1.168 -38.438 -26.127 1.00 78.69 77 GLY A C 1
ATOM 551 O O . GLY A 1 77 ? -0.220 -37.949 -25.518 1.00 78.69 77 GLY A O 1
ATOM 552 N N . LEU A 1 78 ? -2.380 -37.873 -26.153 1.00 78.69 78 LEU A N 1
ATOM 553 C CA . LEU A 1 78 ? -2.673 -36.592 -25.506 1.00 78.69 78 LEU A CA 1
ATOM 554 C C . LEU A 1 78 ? -2.482 -36.681 -23.986 1.00 78.69 78 LEU A C 1
ATOM 556 O O . LEU A 1 78 ? -1.795 -35.845 -23.406 1.00 78.69 78 LEU A O 1
ATOM 560 N N . MET A 1 79 ? -3.019 -37.727 -23.350 1.00 79.25 79 MET A N 1
ATOM 561 C CA . MET A 1 79 ? -2.889 -37.914 -21.901 1.00 79.25 79 MET A CA 1
ATOM 562 C C . MET A 1 79 ? -1.431 -38.088 -21.480 1.00 79.25 79 MET A C 1
ATOM 564 O O . MET A 1 79 ? -0.986 -37.448 -20.531 1.00 79.25 79 MET A O 1
ATOM 568 N N . ALA A 1 80 ? -0.652 -38.884 -22.217 1.00 83.50 80 ALA A N 1
ATOM 569 C CA . ALA A 1 80 ? 0.770 -39.044 -21.933 1.00 83.50 80 ALA A CA 1
ATOM 570 C C . ALA A 1 80 ? 1.538 -37.718 -22.071 1.00 83.50 80 ALA A C 1
ATOM 572 O O . ALA A 1 80 ? 2.410 -37.428 -21.255 1.00 83.50 80 ALA A O 1
ATOM 573 N N . LEU A 1 81 ? 1.198 -36.896 -23.069 1.00 79.69 81 LEU A N 1
ATOM 574 C CA . LEU A 1 81 ? 1.869 -35.626 -23.344 1.00 79.69 81 LEU A CA 1
ATOM 575 C C . LEU A 1 81 ? 1.509 -34.553 -22.306 1.00 79.69 81 LEU A C 1
ATOM 577 O O . LEU A 1 81 ? 2.405 -33.879 -21.802 1.00 79.69 81 LEU A O 1
ATOM 581 N N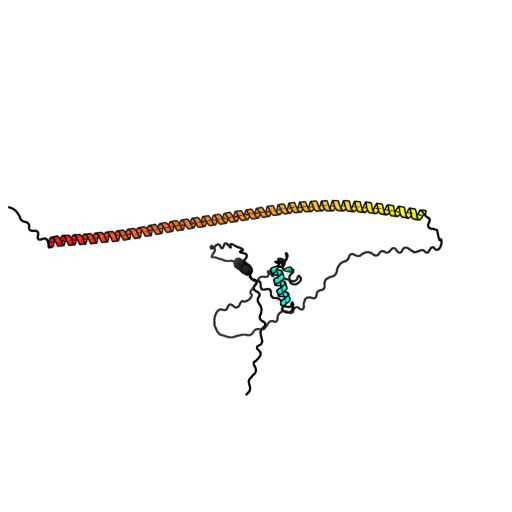 . VAL A 1 82 ? 0.234 -34.456 -21.912 1.00 78.88 82 VAL A N 1
ATOM 582 C CA . VAL A 1 82 ? -0.235 -33.538 -20.860 1.00 78.88 82 VAL A CA 1
ATOM 583 C C . VAL A 1 82 ? 0.318 -33.941 -19.494 1.00 78.88 82 VAL A C 1
ATOM 585 O O . VAL A 1 82 ? 0.867 -33.096 -18.789 1.00 78.88 82 VAL A O 1
ATOM 588 N N . CYS A 1 83 ? 0.271 -35.227 -19.133 1.00 79.94 83 CYS A N 1
ATOM 589 C CA . CYS A 1 83 ? 0.849 -35.706 -17.876 1.00 79.94 83 CYS A CA 1
ATOM 590 C C . CYS A 1 83 ? 2.374 -35.534 -17.845 1.00 79.94 83 CYS A C 1
ATOM 592 O O . CYS A 1 83 ? 2.916 -35.124 -16.821 1.00 79.94 83 CYS A O 1
ATOM 594 N N . ALA A 1 84 ? 3.078 -35.784 -18.955 1.00 83.81 84 ALA A N 1
ATOM 595 C CA . ALA A 1 84 ? 4.522 -35.568 -19.030 1.00 83.81 84 ALA A CA 1
ATOM 596 C C . ALA A 1 84 ? 4.902 -34.081 -18.971 1.00 83.81 84 ALA A C 1
ATOM 598 O O . ALA A 1 84 ? 5.928 -33.744 -18.381 1.00 83.81 84 ALA A O 1
ATOM 599 N N . ALA A 1 85 ? 4.101 -33.194 -19.569 1.00 79.44 85 ALA A N 1
ATOM 600 C CA . ALA A 1 85 ? 4.323 -31.753 -19.517 1.00 79.44 85 ALA A CA 1
ATOM 601 C C . ALA A 1 85 ? 4.020 -31.175 -18.124 1.00 79.44 85 ALA A C 1
ATOM 603 O O . ALA A 1 85 ? 4.798 -30.360 -17.626 1.00 79.44 85 ALA A O 1
ATOM 604 N N . SER A 1 86 ? 2.948 -31.641 -17.475 1.00 79.06 86 SER A N 1
ATOM 605 C CA . SER A 1 86 ? 2.586 -31.280 -16.099 1.00 79.06 86 SER A CA 1
ATOM 606 C C . SER A 1 86 ? 3.639 -31.762 -15.097 1.00 79.06 86 SER A C 1
ATOM 608 O O . SER A 1 86 ? 4.199 -30.950 -14.369 1.00 79.06 86 SER A O 1
ATOM 610 N N . ALA A 1 87 ? 4.024 -33.043 -15.136 1.00 78.19 87 ALA A N 1
ATOM 611 C CA . ALA A 1 87 ? 5.014 -33.608 -14.212 1.00 78.19 87 ALA A CA 1
ATOM 612 C C . ALA A 1 87 ? 6.400 -32.945 -14.312 1.00 78.19 87 ALA A C 1
ATOM 614 O O . ALA A 1 87 ? 7.180 -32.980 -13.362 1.00 78.19 87 ALA A O 1
ATOM 615 N N . LYS A 1 88 ? 6.726 -32.348 -15.464 1.00 85.25 88 LYS A N 1
ATOM 616 C CA . LYS A 1 88 ? 7.994 -31.642 -15.695 1.00 85.25 88 LYS A CA 1
ATOM 617 C C . LYS A 1 88 ? 7.920 -30.139 -15.411 1.00 85.25 88 LYS A C 1
ATOM 619 O O . LYS A 1 88 ? 8.899 -29.450 -15.693 1.00 85.25 88 LYS A O 1
ATOM 624 N N . ASN A 1 89 ? 6.786 -29.614 -14.928 1.00 75.38 89 ASN A N 1
ATOM 625 C CA . ASN A 1 89 ? 6.506 -28.170 -14.876 1.00 75.38 89 ASN A CA 1
ATOM 626 C C . ASN A 1 89 ? 6.822 -27.468 -16.216 1.00 75.38 89 ASN A C 1
ATOM 628 O O . ASN A 1 89 ? 7.253 -26.315 -16.264 1.00 75.38 89 ASN A O 1
ATOM 632 N N . ALA A 1 90 ? 6.667 -28.200 -17.324 1.00 70.00 90 ALA A N 1
ATOM 633 C CA . ALA A 1 90 ? 6.946 -27.724 -18.674 1.00 70.00 90 ALA A CA 1
ATOM 634 C C . ALA A 1 90 ? 5.744 -26.982 -19.273 1.00 70.00 90 ALA A C 1
ATOM 636 O O . ALA A 1 90 ? 5.889 -26.307 -20.291 1.00 70.00 90 ALA A O 1
ATOM 637 N N . LEU A 1 91 ? 4.582 -27.060 -18.615 1.00 69.19 91 LEU A N 1
ATOM 638 C CA . LEU A 1 91 ? 3.433 -26.187 -18.843 1.00 69.19 91 LEU A CA 1
ATOM 639 C C . LEU A 1 91 ? 3.738 -24.790 -18.286 1.00 69.19 91 LEU A C 1
ATOM 641 O O . LEU A 1 91 ? 3.163 -24.344 -17.300 1.00 69.19 91 LEU A O 1
ATOM 645 N N . LYS A 1 92 ? 4.704 -24.106 -18.896 1.00 61.53 92 LYS A N 1
ATOM 646 C CA . LYS A 1 92 ? 4.893 -22.677 -18.669 1.00 61.53 92 LYS A CA 1
ATOM 647 C C . LYS A 1 92 ? 3.846 -21.956 -19.495 1.00 61.53 92 LYS A C 1
ATOM 649 O O . LYS A 1 92 ? 3.685 -22.270 -20.676 1.00 61.53 92 LYS A O 1
ATOM 654 N N . SER A 1 93 ? 3.155 -20.994 -18.888 1.00 51.00 93 SER A N 1
ATOM 655 C CA . SER A 1 93 ? 2.370 -20.049 -19.668 1.00 51.00 93 SER A CA 1
ATOM 656 C C . SER A 1 93 ? 3.326 -19.440 -20.701 1.00 51.00 93 SER A C 1
ATOM 658 O O . SER A 1 93 ? 4.433 -19.003 -20.368 1.00 51.00 93 SER A O 1
ATOM 660 N N . SER A 1 94 ? 2.982 -19.530 -21.987 1.00 52.91 94 SER A N 1
ATOM 661 C CA . SER A 1 94 ? 3.754 -18.803 -22.985 1.00 52.91 94 SER A CA 1
ATOM 662 C C . SER A 1 94 ? 3.712 -17.323 -22.600 1.00 52.91 94 SER A C 1
ATOM 664 O O . SER A 1 94 ? 2.671 -16.810 -22.182 1.00 52.91 94 SER A O 1
ATOM 666 N N . LEU A 1 95 ? 4.855 -16.644 -22.700 1.00 51.47 95 LEU A N 1
ATOM 667 C CA . LEU A 1 95 ? 5.047 -15.265 -22.229 1.00 51.47 95 LEU A CA 1
ATOM 668 C C . LEU A 1 95 ? 4.098 -14.251 -22.913 1.00 51.47 95 LEU A C 1
ATOM 670 O O . LEU A 1 95 ? 4.017 -13.103 -22.496 1.00 51.47 95 LEU A O 1
ATOM 674 N N . ASN A 1 96 ? 3.348 -14.706 -23.923 1.00 53.09 96 ASN A N 1
ATOM 675 C CA . ASN A 1 96 ? 2.434 -13.937 -24.757 1.00 53.09 96 ASN A CA 1
ATOM 676 C C . ASN A 1 96 ? 0.945 -14.249 -24.494 1.00 53.09 96 ASN A C 1
ATOM 678 O O . ASN A 1 96 ? 0.105 -13.845 -25.284 1.00 53.09 96 ASN A O 1
ATOM 682 N N . HIS A 1 97 ? 0.565 -14.954 -23.419 1.00 55.09 97 HIS A N 1
ATOM 683 C CA . HIS A 1 97 ? -0.854 -15.282 -23.166 1.00 55.09 97 HIS A CA 1
ATOM 684 C C . HIS A 1 97 ? -1.761 -14.099 -22.784 1.00 55.09 97 HIS A C 1
ATOM 686 O O . HIS A 1 97 ? -2.973 -14.279 -22.717 1.00 55.09 97 HIS A O 1
ATOM 692 N N . GLY A 1 98 ? -1.213 -12.897 -22.588 1.00 55.78 98 GLY A N 1
ATOM 693 C CA . GLY A 1 98 ? -2.020 -11.670 -22.569 1.00 55.78 98 GLY A CA 1
ATOM 694 C C . GLY A 1 98 ? -2.458 -11.208 -23.966 1.00 55.78 98 GLY A C 1
ATOM 695 O O . GLY A 1 98 ? -3.363 -10.390 -24.084 1.00 55.78 98 GLY A O 1
ATOM 696 N N . ASP A 1 99 ? -1.839 -11.734 -25.026 1.00 51.72 99 ASP A N 1
ATOM 697 C CA . ASP A 1 99 ? -2.103 -11.354 -26.409 1.00 51.72 99 ASP A CA 1
ATOM 698 C C . ASP A 1 99 ? -3.059 -12.361 -27.061 1.00 51.72 99 ASP A C 1
ATOM 700 O O . ASP A 1 99 ? -2.670 -13.272 -27.799 1.00 51.72 99 ASP A O 1
ATOM 704 N N . LEU A 1 100 ? -4.350 -12.210 -26.748 1.00 60.44 100 LEU A N 1
ATOM 705 C CA . LEU A 1 100 ? -5.420 -13.048 -27.300 1.00 60.44 100 LEU A CA 1
ATOM 706 C C . LEU A 1 100 ? -5.490 -12.983 -28.834 1.00 60.44 100 LEU A C 1
ATOM 708 O O . LEU A 1 100 ? -6.035 -13.906 -29.437 1.00 60.44 100 LEU A O 1
ATOM 712 N N . SER A 1 101 ? -4.876 -11.965 -29.456 1.00 54.84 101 SER A N 1
ATOM 713 C CA . SER A 1 101 ? -4.860 -11.755 -30.908 1.00 54.84 101 SER A CA 1
ATOM 714 C C . SER A 1 101 ? -4.238 -12.914 -31.693 1.00 54.84 101 SER A C 1
ATOM 716 O O . SER A 1 101 ? -4.540 -13.105 -32.871 1.00 54.84 101 SER A O 1
ATOM 718 N N . GLN A 1 102 ? -3.391 -13.721 -31.045 1.00 56.00 102 GLN A N 1
ATOM 719 C CA . GLN A 1 102 ? -2.685 -14.836 -31.681 1.00 56.00 102 GLN A CA 1
ATOM 720 C C . GLN A 1 102 ? -3.450 -16.166 -31.625 1.00 56.00 102 GLN A C 1
ATOM 722 O O . GLN A 1 102 ? -3.058 -17.125 -32.299 1.00 56.00 102 GLN A O 1
ATOM 727 N N . LEU A 1 103 ? -4.555 -16.250 -30.872 1.00 56.28 103 LEU A N 1
ATOM 728 C CA . LEU A 1 103 ? -5.451 -17.411 -30.938 1.00 56.28 103 LEU A CA 1
ATOM 729 C C . LEU A 1 103 ? -6.028 -17.550 -32.362 1.00 56.28 103 LEU A C 1
ATOM 731 O O . LEU A 1 103 ? -6.033 -16.602 -33.140 1.00 56.28 103 LEU A O 1
ATOM 735 N N . TYR A 1 104 ? -6.469 -18.749 -32.750 1.00 60.53 104 TYR A N 1
ATOM 736 C CA . TYR A 1 104 ? -7.060 -19.022 -34.076 1.00 60.53 104 TYR A CA 1
ATOM 737 C C . TYR A 1 104 ? -6.239 -18.509 -35.283 1.00 60.53 104 TYR A C 1
ATOM 739 O O . TYR A 1 104 ? -6.791 -17.980 -36.243 1.00 60.53 104 TYR A O 1
ATOM 747 N N . GLY A 1 105 ? -4.907 -18.637 -35.244 1.00 60.38 105 GLY A N 1
ATOM 748 C CA . GLY A 1 105 ? -4.043 -18.291 -36.383 1.00 60.38 105 GLY A CA 1
ATOM 749 C C . GLY A 1 105 ? -3.968 -16.791 -36.691 1.00 60.38 105 GLY A C 1
ATOM 750 O O . GLY A 1 105 ? -3.823 -16.419 -37.853 1.00 60.38 105 GLY A O 1
ATOM 751 N N . GLY A 1 106 ? -4.087 -15.933 -35.671 1.00 53.41 106 GLY A N 1
ATOM 752 C CA . GLY A 1 106 ? -4.112 -14.475 -35.841 1.00 53.41 106 GLY A CA 1
ATOM 753 C C . GLY A 1 106 ? -5.513 -13.893 -36.069 1.00 53.41 106 GLY A C 1
ATOM 754 O O . GLY A 1 106 ? -5.641 -12.708 -36.368 1.00 53.41 106 GLY A O 1
ATOM 755 N N . GLN A 1 107 ? -6.564 -14.715 -35.962 1.00 57.31 107 GLN A N 1
ATOM 756 C CA . GLN A 1 107 ? -7.969 -14.279 -36.004 1.00 57.31 107 GLN A CA 1
ATOM 757 C C . GLN A 1 107 ? -8.663 -14.334 -34.635 1.00 57.31 107 GLN A C 1
ATOM 759 O O . GLN A 1 107 ? -9.858 -14.061 -34.523 1.00 57.31 107 GLN A O 1
ATOM 764 N N . GLY A 1 108 ? -7.942 -14.727 -33.592 1.00 47.41 108 GLY A N 1
ATOM 765 C CA . GLY A 1 108 ? -8.508 -15.021 -32.292 1.00 47.41 108 GLY A CA 1
ATOM 766 C C . GLY A 1 108 ? -8.819 -13.775 -31.498 1.00 47.41 108 GLY A C 1
ATOM 767 O O . GLY A 1 108 ? -7.966 -12.927 -31.289 1.00 47.41 108 GLY A O 1
ATOM 768 N N . GLY A 1 109 ? -10.070 -13.710 -31.050 1.00 46.66 109 GLY A N 1
ATOM 769 C CA . GLY A 1 109 ? -10.520 -12.845 -29.970 1.00 46.66 109 GLY A CA 1
ATOM 770 C C . GLY A 1 109 ? -10.347 -11.354 -30.230 1.00 46.66 109 GLY A C 1
ATOM 771 O O . GLY A 1 109 ? -9.464 -10.723 -29.658 1.00 46.66 109 GLY A O 1
ATOM 772 N N . LYS A 1 110 ? -11.267 -10.747 -30.988 1.00 48.22 110 LYS A N 1
ATOM 773 C CA . LYS A 1 110 ? -11.600 -9.345 -30.712 1.00 48.22 110 LYS A CA 1
ATOM 774 C C . LYS A 1 110 ? -12.399 -9.329 -29.415 1.00 48.22 110 LYS A C 1
ATOM 776 O O . LYS A 1 110 ? -13.460 -9.948 -29.353 1.00 48.22 110 LYS A O 1
ATOM 781 N N . VAL A 1 111 ? -11.890 -8.648 -28.394 1.00 46.88 111 VAL A N 1
ATOM 782 C CA . VAL A 1 111 ? -12.708 -8.271 -27.240 1.00 46.88 111 VAL A CA 1
ATOM 783 C C . VAL A 1 111 ? -13.757 -7.307 -27.786 1.00 46.88 111 VAL A C 1
ATOM 785 O O . VAL A 1 111 ? -13.442 -6.174 -28.140 1.00 46.88 111 VAL A O 1
ATOM 788 N N . LEU A 1 112 ? -14.977 -7.798 -27.989 1.00 40.94 112 LEU A N 1
ATOM 789 C CA . LEU A 1 112 ? -16.105 -6.949 -28.338 1.00 40.94 112 LEU A CA 1
ATOM 790 C C . LEU A 1 112 ? -16.494 -6.188 -27.069 1.00 40.94 112 LEU A C 1
ATOM 792 O O . LEU A 1 112 ? -17.259 -6.683 -26.251 1.00 40.94 112 LEU A O 1
ATOM 796 N N . GLU A 1 113 ? -15.951 -4.983 -26.914 1.00 45.06 113 GLU A N 1
ATOM 797 C CA . GLU A 1 113 ? -16.445 -3.954 -25.985 1.00 45.06 113 GLU A CA 1
ATOM 798 C C . GLU A 1 113 ? -17.725 -3.276 -26.521 1.00 45.06 113 GLU A C 1
ATOM 800 O O . GLU A 1 113 ? -17.997 -2.109 -26.250 1.00 45.06 113 GLU A O 1
ATOM 805 N N . GLU A 1 114 ? -18.533 -3.986 -27.310 1.00 37.06 114 GLU A N 1
ATOM 806 C CA . GLU A 1 114 ? -19.851 -3.502 -27.716 1.00 37.06 114 GLU A CA 1
ATOM 807 C C . GLU A 1 114 ? -20.881 -3.978 -26.697 1.00 37.06 114 GLU A C 1
ATOM 809 O O . GLU A 1 114 ? -21.039 -5.173 -26.447 1.00 37.06 114 GLU A O 1
ATOM 814 N N . GLY A 1 115 ? -21.526 -3.001 -26.057 1.00 40.94 115 GLY A N 1
ATOM 815 C CA . GLY A 1 115 ? -22.437 -3.192 -24.941 1.00 40.94 115 GLY A CA 1
ATOM 816 C C . GLY A 1 115 ? -23.455 -4.300 -25.183 1.00 40.94 115 GLY A C 1
ATOM 817 O O . GLY A 1 115 ? -24.172 -4.304 -26.181 1.00 40.94 115 GLY A O 1
ATOM 818 N N . PHE A 1 116 ? -23.545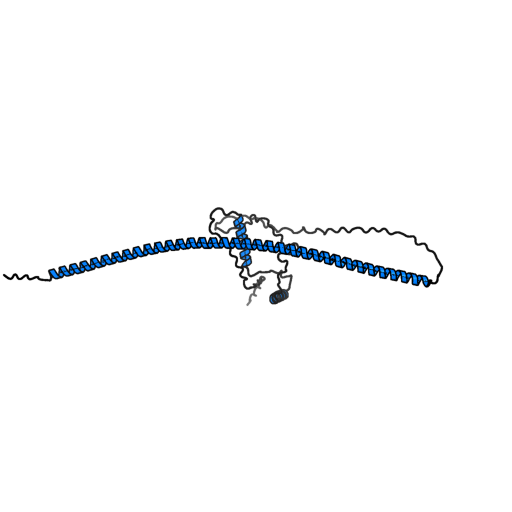 -5.204 -24.210 1.00 41.25 116 PHE A N 1
ATOM 819 C CA . PHE A 1 116 ? -24.662 -6.124 -24.053 1.00 41.25 116 PHE A CA 1
ATOM 820 C C . PHE A 1 116 ? -25.950 -5.313 -23.842 1.00 41.25 116 PHE A C 1
ATOM 822 O O . PHE A 1 116 ? -26.330 -5.019 -22.712 1.00 41.25 116 PHE A O 1
ATOM 829 N N . GLN A 1 117 ? -26.604 -4.915 -24.933 1.00 43.72 117 GLN A N 1
ATOM 830 C CA . GLN A 1 117 ? -28.035 -4.649 -24.921 1.00 43.72 117 GLN A CA 1
ATOM 831 C C . GLN A 1 117 ? -28.749 -5.991 -25.074 1.00 43.72 117 GLN A C 1
ATOM 833 O O . GLN A 1 117 ? -28.638 -6.660 -26.098 1.00 43.72 117 GLN A O 1
ATOM 838 N N . ASP A 1 118 ? -29.427 -6.365 -23.992 1.00 45.34 118 ASP A N 1
ATOM 839 C CA . ASP A 1 118 ? -30.593 -7.239 -23.940 1.00 45.34 118 ASP A CA 1
ATOM 840 C C . ASP A 1 118 ? -30.476 -8.583 -24.666 1.00 45.34 118 ASP A C 1
ATOM 842 O O . ASP A 1 118 ? -31.084 -8.833 -25.707 1.00 45.34 118 ASP A O 1
ATOM 846 N N . TRP A 1 119 ? -29.765 -9.514 -24.028 1.00 35.72 119 TRP A N 1
ATOM 847 C CA . TRP A 1 119 ? -30.067 -10.931 -24.206 1.00 35.72 119 TRP A CA 1
ATOM 848 C C . TRP A 1 119 ? -31.272 -11.282 -23.318 1.00 35.72 119 TRP A C 1
ATOM 850 O O . TRP A 1 119 ? -31.156 -11.173 -22.093 1.00 35.72 119 TRP A O 1
ATOM 860 N N . PRO A 1 120 ? -32.430 -11.692 -23.867 1.00 36.09 120 PRO A N 1
ATOM 861 C CA . PRO A 1 120 ? -33.586 -12.023 -23.050 1.00 36.09 120 PRO A CA 1
ATOM 862 C C . PRO A 1 120 ? -33.323 -13.356 -22.346 1.00 36.09 120 PRO A C 1
ATOM 864 O O . PRO A 1 120 ? -33.383 -14.428 -22.949 1.00 36.09 120 PRO A O 1
ATOM 867 N N . VAL A 1 121 ? -33.010 -13.295 -21.054 1.00 38.53 121 VAL A N 1
ATOM 868 C CA . VAL A 1 121 ? -33.076 -14.459 -20.169 1.00 38.53 121 VAL A CA 1
ATOM 869 C C . VAL A 1 121 ? -34.540 -14.604 -19.734 1.00 38.53 121 VAL A C 1
ATOM 871 O O . VAL A 1 121 ? -35.088 -13.653 -19.176 1.00 38.53 121 VAL A O 1
ATOM 874 N N . PRO A 1 122 ? -35.207 -15.747 -19.981 1.00 37.75 122 PRO A N 1
ATOM 875 C CA . PRO A 1 122 ? -36.550 -15.975 -19.472 1.00 37.75 122 PRO A CA 1
ATOM 876 C C . PRO A 1 122 ? -36.472 -16.156 -17.953 1.00 37.75 122 PRO A C 1
ATOM 878 O O . PRO A 1 122 ? -35.971 -17.172 -17.467 1.00 37.75 122 PRO A O 1
ATOM 881 N N . SER A 1 123 ? -36.955 -15.167 -17.203 1.00 36.81 123 SER A N 1
ATOM 882 C CA . SER A 1 123 ? -37.190 -15.302 -15.767 1.00 36.81 123 SER A CA 1
ATOM 883 C C . SER A 1 123 ? -38.321 -16.299 -15.539 1.00 36.81 123 SER A C 1
ATOM 885 O O . SER A 1 123 ? -39.457 -16.078 -15.954 1.00 36.81 123 SER A O 1
ATOM 887 N N . ALA A 1 124 ? -37.994 -17.414 -14.894 1.00 40.69 124 ALA A N 1
ATOM 888 C CA . ALA A 1 124 ? -38.964 -18.383 -14.421 1.00 40.69 124 ALA A CA 1
ATOM 889 C C . ALA A 1 124 ? -39.616 -17.862 -13.134 1.00 40.69 124 ALA A C 1
ATOM 891 O O . ALA A 1 124 ? -39.108 -18.092 -12.040 1.00 40.69 124 ALA A O 1
ATOM 892 N N . GLU A 1 125 ? -40.754 -17.189 -13.272 1.00 44.56 125 GLU A N 1
ATOM 893 C CA . GLU A 1 125 ? -41.718 -17.015 -12.190 1.00 44.56 125 GLU A CA 1
ATOM 894 C C . GLU A 1 125 ? -43.126 -17.316 -12.707 1.00 44.56 125 GLU A C 1
ATOM 896 O O . GLU A 1 125 ? -43.553 -16.778 -13.725 1.00 44.56 125 GLU A O 1
ATOM 901 N N . GLY A 1 126 ? -43.852 -18.146 -11.958 1.00 36.44 126 GLY A N 1
ATOM 902 C CA . GLY A 1 126 ? -45.311 -18.143 -11.953 1.00 36.44 126 GLY A CA 1
ATOM 903 C C . GLY A 1 126 ? -45.988 -19.108 -12.919 1.00 36.44 126 GLY A C 1
ATOM 904 O O . GLY A 1 126 ? -46.079 -18.877 -14.120 1.00 36.44 126 GLY A O 1
ATOM 905 N N . GLU A 1 127 ? -46.561 -20.162 -12.346 1.00 45.47 127 GLU A N 1
ATOM 906 C CA . GLU A 1 127 ? -47.628 -20.953 -12.946 1.00 45.47 127 GLU A CA 1
ATOM 907 C C . GLU A 1 127 ? -48.794 -20.042 -13.375 1.00 45.47 127 GLU A C 1
ATOM 909 O O . GLU A 1 127 ? -49.415 -19.381 -12.543 1.00 45.47 127 GLU A O 1
ATOM 914 N N . ASN A 1 128 ? -49.112 -20.023 -14.670 1.00 37.72 128 ASN A N 1
ATOM 915 C CA . ASN A 1 128 ? -50.493 -19.970 -15.144 1.00 37.72 128 ASN A CA 1
ATOM 916 C C . ASN A 1 128 ? -50.584 -20.364 -16.624 1.00 37.72 128 ASN A C 1
ATOM 918 O O . ASN A 1 128 ? -49.907 -19.811 -17.490 1.00 37.72 128 ASN A O 1
ATOM 922 N N . GLU A 1 129 ? -51.449 -21.341 -16.891 1.00 43.06 129 GLU A N 1
ATOM 923 C CA . GLU A 1 129 ? -51.923 -21.726 -18.218 1.00 43.06 129 GLU A CA 1
ATOM 924 C C . GLU A 1 129 ? -52.477 -20.513 -18.983 1.00 43.06 129 GLU A C 1
ATOM 926 O O . GLU A 1 129 ? -53.373 -19.844 -18.480 1.00 43.06 129 GLU A O 1
ATOM 931 N N . MET A 1 130 ? -52.015 -20.265 -20.216 1.00 42.03 130 MET A N 1
ATOM 932 C CA . MET A 1 130 ? -52.818 -20.410 -21.447 1.00 42.03 130 MET A CA 1
ATOM 933 C C . MET A 1 130 ? -52.031 -19.970 -22.699 1.00 42.03 130 MET A C 1
ATOM 935 O O . MET A 1 130 ? -51.479 -18.879 -22.745 1.00 42.03 130 MET A O 1
ATOM 939 N N . ALA A 1 131 ? -52.118 -20.807 -23.740 1.00 39.28 131 ALA A N 1
ATOM 940 C CA . ALA A 1 131 ? -51.959 -20.524 -25.175 1.00 39.28 131 ALA A CA 1
ATOM 941 C C . ALA A 1 131 ? -50.576 -20.117 -25.749 1.00 39.28 131 ALA A C 1
ATOM 943 O O . ALA A 1 131 ? -50.029 -19.049 -25.501 1.00 39.28 131 ALA A O 1
ATOM 944 N N . ALA A 1 132 ? -50.090 -20.988 -26.643 1.00 44.56 132 ALA A N 1
ATOM 945 C CA . ALA A 1 132 ? -48.938 -20.824 -27.533 1.00 44.56 132 ALA A CA 1
ATOM 946 C C . ALA A 1 132 ? -49.095 -19.667 -28.544 1.00 44.56 132 ALA A C 1
ATOM 948 O O . ALA A 1 132 ? -50.218 -19.316 -28.918 1.00 44.56 132 ALA A O 1
ATOM 949 N N . PRO A 1 133 ? -47.970 -19.167 -29.090 1.00 49.38 133 PRO A N 1
ATOM 950 C CA . PRO A 1 133 ? -47.751 -19.421 -30.516 1.00 49.38 133 PRO A CA 1
ATOM 951 C C . PRO A 1 133 ? -46.296 -19.731 -30.917 1.00 49.38 133 PRO A C 1
ATOM 953 O O . PRO A 1 133 ? -45.323 -19.359 -30.267 1.00 49.38 133 PRO A O 1
ATOM 956 N N . GLU A 1 134 ? -46.204 -20.430 -32.045 1.00 49.28 134 GLU A N 1
ATOM 957 C CA . GLU A 1 134 ? -45.013 -20.843 -32.784 1.00 49.28 134 GLU A CA 1
ATOM 958 C C . GLU A 1 134 ? -44.207 -19.652 -33.336 1.00 49.28 134 GLU A C 1
ATOM 960 O O . GLU A 1 134 ? -44.783 -18.742 -33.933 1.00 49.28 134 GLU A O 1
ATOM 965 N N . ALA A 1 135 ? -42.870 -19.700 -33.247 1.00 37.91 135 ALA A N 1
ATOM 966 C CA . ALA A 1 135 ? -41.994 -18.901 -34.111 1.00 37.91 135 ALA A CA 1
ATOM 967 C C . ALA A 1 135 ? -40.592 -19.521 -34.289 1.00 37.91 135 ALA A C 1
ATOM 969 O O . ALA A 1 135 ? -39.716 -19.415 -33.440 1.00 37.91 135 ALA A O 1
ATOM 970 N N . SER A 1 136 ? -40.432 -20.148 -35.456 1.00 41.09 136 SER A N 1
ATOM 971 C CA . SER A 1 136 ? -39.276 -20.162 -36.365 1.00 41.09 136 SER A CA 1
ATOM 972 C C . SER A 1 136 ? -37.856 -20.375 -35.814 1.00 41.09 136 SER A C 1
ATOM 974 O O . SER A 1 136 ? -37.198 -19.469 -35.309 1.00 41.09 136 SER A O 1
ATOM 976 N N . ALA A 1 137 ? -37.317 -21.560 -36.113 1.00 45.25 137 ALA A N 1
ATOM 977 C CA . ALA A 1 137 ? -35.895 -21.876 -36.080 1.00 45.25 137 ALA A CA 1
ATOM 978 C C . ALA A 1 137 ? -35.100 -20.983 -37.057 1.00 45.25 137 ALA A C 1
ATOM 980 O O . ALA A 1 137 ? -35.194 -21.135 -38.275 1.00 45.25 137 ALA A O 1
ATOM 981 N N . GLY A 1 138 ? -34.309 -20.053 -36.520 1.00 38.78 138 GLY A N 1
ATOM 982 C CA . GLY A 1 138 ? -33.295 -19.319 -37.274 1.00 38.78 138 GLY A CA 1
ATOM 983 C C . GLY A 1 138 ? -32.036 -20.171 -37.435 1.00 38.78 138 GLY A C 1
ATOM 984 O O . GLY A 1 138 ? -31.387 -20.514 -36.450 1.00 38.78 138 GLY A O 1
ATOM 985 N N . SER A 1 139 ? -31.702 -20.540 -38.672 1.00 52.06 139 SER A N 1
ATOM 986 C CA . SER A 1 139 ? -30.429 -21.188 -39.002 1.00 52.06 139 SER A CA 1
ATOM 987 C C . SER A 1 139 ? -29.241 -20.244 -38.750 1.00 52.06 139 SER A C 1
ATOM 989 O O . SER A 1 139 ? -29.369 -19.040 -38.980 1.00 52.06 139 SER A O 1
ATOM 991 N N . PRO A 1 140 ? -28.076 -20.761 -38.316 1.00 58.84 140 PRO A N 1
ATOM 992 C CA . PRO A 1 140 ? -26.883 -19.946 -38.109 1.00 58.84 140 PRO A CA 1
ATOM 993 C C . PRO A 1 140 ? -26.315 -19.399 -39.436 1.00 58.84 140 PRO A C 1
ATOM 995 O O . PRO A 1 140 ? -26.520 -20.003 -40.493 1.00 58.84 140 PRO A O 1
ATOM 998 N N . PRO A 1 141 ? -25.609 -18.251 -39.399 1.00 53.22 141 PRO A N 1
ATOM 999 C CA . PRO A 1 141 ? -25.166 -17.531 -40.590 1.00 53.22 141 PRO A CA 1
ATOM 1000 C C . PRO A 1 141 ? -24.119 -18.306 -41.408 1.00 53.22 141 PRO A C 1
ATOM 1002 O O . PRO A 1 141 ? -23.196 -18.911 -40.866 1.00 53.22 141 PRO A O 1
ATOM 1005 N N . SER A 1 142 ? -24.272 -18.253 -42.736 1.00 50.94 142 SER A N 1
ATOM 1006 C CA . SER A 1 142 ? -23.361 -18.844 -43.725 1.00 50.94 142 SER A CA 1
ATOM 1007 C C . SER A 1 142 ? -22.022 -18.094 -43.792 1.00 50.94 142 SER A C 1
ATOM 1009 O O . SER A 1 142 ? -21.994 -16.865 -43.848 1.00 50.94 142 SER A O 1
ATOM 1011 N N . TYR A 1 143 ? -20.917 -18.845 -43.826 1.00 49.22 143 TYR A N 1
ATOM 1012 C CA . TYR A 1 143 ? -19.520 -18.380 -43.778 1.00 49.22 143 TYR A CA 1
ATOM 1013 C C . TYR A 1 143 ? -18.852 -18.262 -45.168 1.00 49.22 143 TYR A C 1
ATOM 1015 O O . TYR A 1 143 ? -17.655 -18.495 -45.317 1.00 49.22 143 TYR A O 1
ATOM 1023 N N . ASP A 1 144 ? -19.592 -17.879 -46.207 1.00 49.19 144 ASP A N 1
ATOM 1024 C CA . ASP A 1 144 ? -19.112 -17.917 -47.606 1.00 49.19 144 ASP A CA 1
ATOM 1025 C C . ASP A 1 144 ? -18.205 -16.735 -48.043 1.00 49.19 144 ASP A C 1
ATOM 1027 O O . ASP A 1 144 ? -18.041 -16.455 -49.229 1.00 49.19 144 ASP A O 1
ATOM 1031 N N . GLY A 1 145 ? -17.596 -16.003 -47.104 1.00 53.19 145 GLY A N 1
ATOM 1032 C CA . GLY A 1 145 ? -17.066 -14.658 -47.376 1.00 53.19 145 GLY A CA 1
ATOM 1033 C C . GLY A 1 145 ? -15.551 -14.429 -47.373 1.00 53.19 145 GLY A C 1
ATOM 1034 O O . GLY A 1 145 ? -15.151 -13.280 -47.540 1.00 53.19 145 GLY A O 1
ATOM 1035 N N . LEU A 1 146 ? -14.684 -15.427 -47.160 1.00 46.84 146 LEU A N 1
ATOM 1036 C CA . LEU A 1 146 ? -13.245 -15.175 -46.935 1.00 46.84 146 LEU A CA 1
ATOM 1037 C C . LEU A 1 146 ? -12.329 -15.774 -48.010 1.00 46.84 146 LEU A C 1
ATOM 1039 O O . LEU A 1 146 ? -11.449 -16.580 -47.724 1.00 46.84 146 LEU A O 1
ATOM 1043 N N . TYR A 1 147 ? -12.471 -15.292 -49.243 1.00 48.34 147 TYR A N 1
ATOM 1044 C CA . TYR A 1 147 ? -11.374 -15.307 -50.211 1.00 48.34 147 TYR A CA 1
ATOM 1045 C C . TYR A 1 147 ? -11.095 -13.878 -50.669 1.00 48.34 147 TYR A C 1
ATOM 1047 O O . TYR A 1 147 ? -11.803 -13.308 -51.495 1.00 48.34 147 TYR A O 1
ATOM 1055 N N . SER A 1 148 ? -10.042 -13.276 -50.124 1.00 46.81 148 SER A N 1
ATOM 1056 C CA . SER A 1 148 ? -9.415 -12.091 -50.704 1.00 46.81 148 SER A CA 1
ATOM 1057 C C . SER A 1 148 ? -7.903 -12.244 -50.611 1.00 46.81 148 SER A C 1
ATOM 1059 O O . SER A 1 148 ? -7.331 -12.403 -49.537 1.00 46.81 148 SER A O 1
ATOM 1061 N N . ASN A 1 149 ? -7.305 -12.281 -51.798 1.00 47.88 149 ASN A N 1
ATOM 1062 C CA . ASN A 1 149 ? -5.897 -12.508 -52.095 1.00 47.88 149 ASN A CA 1
ATOM 1063 C C . ASN A 1 149 ? -4.937 -11.570 -51.340 1.00 47.88 149 ASN A C 1
ATOM 1065 O O . ASN A 1 149 ? -5.267 -10.404 -51.121 1.00 47.88 149 ASN A O 1
ATOM 1069 N N . PRO A 1 150 ? -3.694 -12.009 -51.074 1.00 49.56 150 PRO A N 1
ATOM 1070 C CA . PRO A 1 150 ? -2.620 -11.118 -50.667 1.00 49.56 150 PRO A CA 1
ATOM 1071 C C . PRO A 1 150 ? -2.103 -10.292 -51.854 1.00 49.56 150 PRO A C 1
ATOM 1073 O O . PRO A 1 150 ? -1.626 -10.81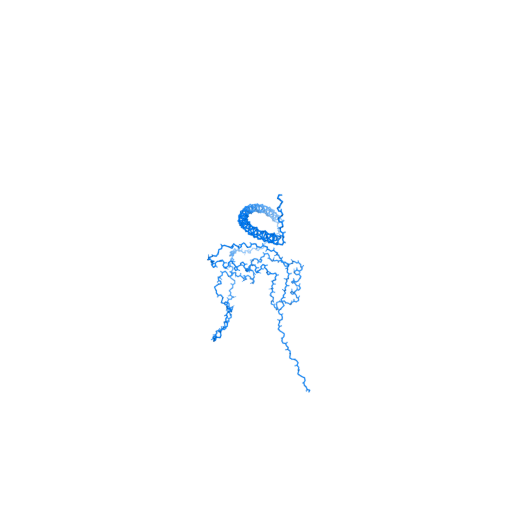7 -52.863 1.00 49.56 150 PRO A O 1
ATOM 1076 N N . THR A 1 151 ? -2.174 -8.973 -51.700 1.00 43.84 151 THR A N 1
ATOM 1077 C CA . THR A 1 151 ? -1.594 -7.969 -52.593 1.00 43.84 151 THR A CA 1
ATOM 1078 C C . THR A 1 151 ? -0.067 -8.068 -52.601 1.00 43.84 151 THR A C 1
ATOM 1080 O O . THR A 1 151 ? 0.602 -7.927 -51.580 1.00 43.84 151 THR A O 1
ATOM 1083 N N . SER A 1 152 ? 0.490 -8.292 -53.785 1.00 46.41 152 SER A N 1
ATOM 1084 C CA . SER A 1 152 ? 1.920 -8.306 -54.081 1.00 46.41 152 SER A CA 1
ATOM 1085 C C . SER A 1 152 ? 2.543 -6.899 -54.125 1.00 46.41 152 SER A C 1
ATOM 1087 O O . SER A 1 152 ? 2.021 -6.038 -54.822 1.00 46.41 152 SER A O 1
ATOM 1089 N N . SER A 1 153 ? 3.691 -6.745 -53.448 1.00 51.28 153 SER A N 1
ATOM 1090 C CA . SER A 1 153 ? 4.926 -5.981 -53.770 1.00 51.28 153 SER A CA 1
ATOM 1091 C C . SER A 1 153 ? 4.873 -4.635 -54.529 1.00 51.28 153 SER A C 1
ATOM 1093 O O . SER A 1 153 ? 4.255 -4.523 -55.584 1.00 51.28 153 SER A O 1
ATOM 1095 N N . PRO A 1 154 ? 5.796 -3.715 -54.174 1.00 49.81 154 PRO A N 1
ATOM 1096 C CA . PRO A 1 154 ? 6.598 -3.048 -55.197 1.00 49.81 154 PRO A CA 1
ATOM 1097 C C . PRO A 1 154 ? 8.107 -3.243 -54.970 1.00 49.81 154 PRO A C 1
ATOM 1099 O O . PRO A 1 154 ? 8.689 -2.832 -53.967 1.00 49.81 154 PRO A O 1
ATO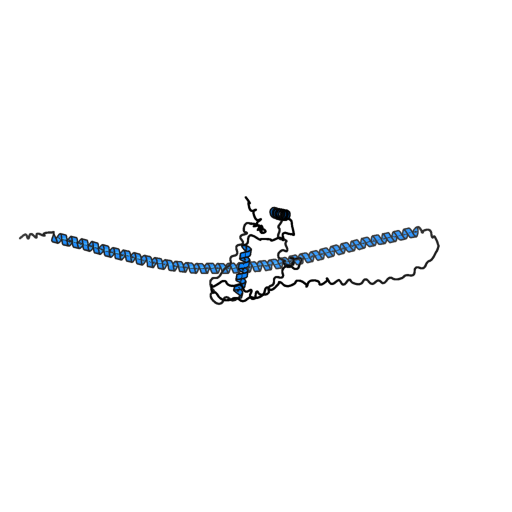M 1102 N N . ARG A 1 155 ? 8.746 -3.867 -55.962 1.00 44.88 155 ARG A N 1
ATOM 1103 C CA . ARG A 1 155 ? 10.196 -4.034 -56.128 1.00 44.88 155 ARG A CA 1
ATOM 1104 C C . ARG A 1 155 ? 10.753 -2.818 -56.887 1.00 44.88 155 ARG A C 1
ATOM 1106 O O . ARG A 1 155 ? 10.205 -2.497 -57.942 1.00 44.88 155 ARG A O 1
ATOM 1113 N N . PRO A 1 156 ? 11.838 -2.159 -56.442 1.00 52.12 156 PRO A N 1
ATOM 1114 C CA . PRO A 1 156 ? 12.434 -1.075 -57.212 1.00 52.12 156 PRO A CA 1
ATOM 1115 C C . PRO A 1 156 ? 13.216 -1.608 -58.422 1.00 52.12 156 PRO A C 1
ATOM 1117 O O . PRO A 1 156 ? 13.978 -2.574 -58.342 1.00 52.12 156 PRO A O 1
ATOM 1120 N N . ALA A 1 157 ? 12.974 -0.960 -59.560 1.00 47.34 157 ALA A N 1
ATOM 1121 C CA . ALA A 1 157 ? 13.475 -1.283 -60.885 1.00 47.34 157 ALA A CA 1
ATOM 1122 C C . ALA A 1 157 ? 15.002 -1.134 -60.996 1.00 47.34 157 ALA A C 1
ATOM 1124 O O . ALA A 1 157 ? 15.552 -0.054 -60.793 1.00 47.34 157 ALA A O 1
ATOM 1125 N N . GLN A 1 158 ? 15.686 -2.207 -61.399 1.00 46.94 158 GLN A N 1
ATOM 1126 C CA . GLN A 1 158 ? 17.072 -2.138 -61.859 1.00 46.94 158 GLN A CA 1
ATOM 1127 C C . GLN A 1 158 ? 17.082 -1.862 -63.365 1.00 46.94 158 GLN A C 1
ATOM 1129 O O . GLN A 1 158 ? 16.583 -2.654 -64.166 1.00 46.94 158 GLN A O 1
ATOM 1134 N N . SER A 1 159 ? 17.635 -0.712 -63.751 1.00 51.06 159 SER A N 1
ATOM 1135 C CA . SER A 1 159 ? 17.767 -0.306 -65.146 1.00 51.06 159 SER A CA 1
ATOM 1136 C C . SER A 1 159 ? 18.828 -1.147 -65.858 1.00 51.06 159 SER A C 1
ATOM 1138 O O . SER A 1 159 ? 20.026 -1.012 -65.610 1.00 51.06 159 SER A O 1
ATOM 1140 N N . LEU A 1 160 ? 18.390 -1.975 -66.800 1.00 55.78 160 LEU A N 1
ATOM 1141 C CA . LEU A 1 160 ? 19.248 -2.617 -67.787 1.00 55.78 160 LEU A CA 1
ATOM 1142 C C . LEU A 1 160 ? 19.654 -1.582 -68.848 1.00 55.78 160 LEU A C 1
ATOM 1144 O O . LEU A 1 160 ? 18.950 -1.383 -69.835 1.00 55.78 160 LEU A O 1
ATOM 1148 N N . LYS A 1 161 ? 20.807 -0.929 -68.675 1.00 58.38 161 LYS A N 1
ATOM 1149 C CA . LYS A 1 161 ? 21.527 -0.279 -69.782 1.00 58.38 161 LYS A CA 1
ATOM 1150 C C . LYS A 1 161 ? 22.824 -1.033 -70.024 1.00 58.38 161 LYS A C 1
ATOM 1152 O O . LYS A 1 161 ? 23.837 -0.806 -69.380 1.00 58.38 161 LYS A O 1
ATOM 1157 N N . ARG A 1 162 ? 22.730 -1.973 -70.961 1.00 51.66 162 ARG A N 1
ATOM 1158 C CA . ARG A 1 162 ? 23.813 -2.773 -71.533 1.00 51.66 162 ARG A CA 1
ATOM 1159 C C . ARG A 1 162 ? 24.542 -1.906 -72.576 1.00 51.66 162 ARG A C 1
ATOM 1161 O O . ARG A 1 162 ? 23.926 -1.598 -73.597 1.00 51.66 162 ARG A O 1
ATOM 1168 N N . PRO A 1 163 ? 25.808 -1.497 -72.381 1.00 53.47 163 PRO A N 1
ATOM 1169 C CA . PRO A 1 163 ? 26.588 -0.888 -73.450 1.00 53.47 163 PRO A CA 1
ATOM 1170 C C . PRO A 1 163 ? 27.016 -1.998 -74.414 1.00 53.47 163 PRO A C 1
ATOM 1172 O O . PRO A 1 163 ? 27.761 -2.908 -74.056 1.00 53.47 163 PRO A O 1
ATOM 1175 N N . ARG A 1 164 ? 26.498 -1.954 -75.642 1.00 56.19 164 ARG A N 1
ATOM 1176 C CA . ARG A 1 164 ? 26.908 -2.826 -76.746 1.00 56.19 164 ARG A CA 1
ATOM 1177 C C . ARG A 1 164 ? 28.212 -2.269 -77.319 1.00 56.19 164 ARG A C 1
ATOM 1179 O O . ARG A 1 164 ? 28.175 -1.452 -78.231 1.00 56.19 164 ARG A O 1
ATOM 1186 N N . ALA A 1 165 ? 29.349 -2.662 -76.748 1.00 43.81 165 ALA A N 1
ATOM 1187 C CA . ALA A 1 165 ? 30.649 -2.393 -77.349 1.00 43.81 165 ALA A CA 1
ATOM 1188 C C . ALA A 1 165 ? 30.950 -3.455 -78.414 1.00 43.81 165 ALA A C 1
ATOM 1190 O O . ALA A 1 165 ? 30.779 -4.656 -78.212 1.00 43.81 165 ALA A O 1
ATOM 1191 N N . TYR A 1 166 ? 31.322 -2.944 -79.576 1.00 45.03 166 TYR A N 1
ATOM 1192 C CA . TYR A 1 166 ? 31.578 -3.618 -80.834 1.00 45.03 166 TYR A CA 1
ATOM 1193 C C . TYR A 1 166 ? 32.797 -4.547 -80.697 1.00 45.03 166 TYR A C 1
ATOM 1195 O O . TYR A 1 166 ? 33.902 -4.092 -80.416 1.00 45.03 166 TYR A O 1
ATOM 1203 N N . SER A 1 167 ? 32.583 -5.854 -80.864 1.00 43.56 167 SER A N 1
ATOM 1204 C CA . SER A 1 167 ? 33.640 -6.863 -80.957 1.00 43.56 167 SER A CA 1
ATOM 1205 C C . SER A 1 167 ? 34.196 -6.828 -82.381 1.00 43.56 167 SER A C 1
ATOM 1207 O O . SER A 1 167 ? 33.598 -7.371 -83.308 1.00 43.56 167 SER A O 1
ATOM 1209 N N . GLY A 1 168 ? 35.294 -6.096 -82.564 1.00 47.19 168 GLY A N 1
ATOM 1210 C CA . GLY A 1 168 ? 36.105 -6.151 -83.774 1.00 47.19 168 GLY A CA 1
ATOM 1211 C C . GLY A 1 168 ? 37.057 -7.339 -83.692 1.00 47.19 168 GLY A C 1
ATOM 1212 O O . GLY A 1 168 ? 37.914 -7.380 -82.815 1.00 47.19 168 GLY A O 1
ATOM 1213 N N . CYS A 1 169 ? 36.885 -8.297 -84.601 1.00 49.25 169 CYS A N 1
ATOM 1214 C CA . CYS A 1 169 ? 37.904 -9.284 -84.933 1.00 49.25 169 CYS A CA 1
ATOM 1215 C C . CYS A 1 169 ? 39.141 -8.558 -85.475 1.00 49.25 169 CYS A C 1
ATOM 1217 O O . CYS A 1 169 ? 39.057 -7.925 -86.526 1.00 49.25 169 CYS A O 1
ATOM 1219 N N . PHE A 1 170 ? 40.273 -8.682 -84.787 1.00 45.75 170 PHE A N 1
ATOM 1220 C CA . PHE A 1 170 ? 41.576 -8.659 -85.439 1.00 45.75 170 PHE A CA 1
ATOM 1221 C C . PHE A 1 170 ? 42.281 -9.971 -85.127 1.00 45.75 170 PHE A C 1
ATOM 1223 O O . PHE A 1 170 ? 42.336 -10.425 -83.985 1.00 45.75 170 PHE A O 1
ATOM 1230 N N . ASP A 1 171 ? 42.691 -10.585 -86.222 1.00 46.19 171 ASP A N 1
ATOM 1231 C CA . ASP A 1 171 ? 43.221 -11.920 -86.384 1.00 46.19 171 ASP A CA 1
ATOM 1232 C C . ASP A 1 171 ? 44.754 -11.852 -86.372 1.00 46.19 171 ASP A C 1
ATOM 1234 O O . ASP A 1 171 ? 45.329 -10.894 -86.889 1.00 46.19 171 ASP A O 1
ATOM 1238 N N . GLY A 1 172 ? 45.377 -12.878 -85.794 1.00 53.03 172 GLY A N 1
ATOM 1239 C CA . GLY A 1 172 ? 46.755 -13.297 -86.054 1.00 53.03 172 GLY A CA 1
ATOM 1240 C C . GLY A 1 172 ? 47.905 -12.336 -85.734 1.00 53.03 172 GLY A C 1
ATOM 1241 O O . GLY A 1 172 ? 48.408 -11.672 -86.630 1.00 53.03 172 GLY A O 1
ATOM 1242 N N . ASP A 1 173 ? 48.455 -12.427 -84.521 1.00 45.66 173 ASP A N 1
ATOM 1243 C CA . ASP A 1 173 ? 49.899 -12.670 -84.381 1.00 45.66 173 ASP A CA 1
ATOM 1244 C C . ASP A 1 173 ? 50.183 -13.321 -83.019 1.00 45.66 173 ASP A C 1
ATOM 1246 O O . ASP A 1 173 ? 49.744 -12.839 -81.973 1.00 45.66 173 ASP A O 1
ATOM 1250 N N . ALA A 1 174 ? 50.840 -14.478 -83.025 1.00 56.41 174 ALA A N 1
ATOM 1251 C CA . ALA A 1 174 ? 51.121 -15.261 -81.827 1.00 56.41 174 ALA A CA 1
ATOM 1252 C C . ALA A 1 174 ? 52.329 -14.667 -81.093 1.00 56.41 174 ALA A C 1
ATOM 1254 O O . ALA A 1 174 ? 53.421 -15.236 -81.091 1.00 56.41 174 ALA A O 1
ATOM 1255 N N . ASP A 1 175 ? 52.112 -13.515 -80.461 1.00 55.47 175 ASP A N 1
ATOM 1256 C CA . ASP A 1 175 ? 53.082 -12.890 -79.577 1.00 55.47 175 ASP A CA 1
ATOM 1257 C C . ASP A 1 175 ? 53.260 -13.766 -78.334 1.00 55.47 175 ASP A C 1
ATOM 1259 O O . ASP A 1 175 ? 52.368 -13.963 -77.503 1.00 55.47 175 ASP A O 1
ATOM 1263 N N . ARG A 1 176 ? 54.456 -14.336 -78.229 1.00 62.12 176 ARG A N 1
ATOM 1264 C CA . ARG A 1 176 ? 54.964 -15.001 -77.032 1.00 62.12 176 ARG A CA 1
ATOM 1265 C C . ARG A 1 176 ? 54.682 -14.069 -75.841 1.00 62.12 176 ARG A C 1
ATOM 1267 O O . ARG A 1 176 ? 55.099 -12.915 -75.916 1.00 62.12 176 ARG A O 1
ATOM 1274 N N . PRO A 1 177 ? 53.996 -14.510 -74.765 1.00 67.50 177 PRO A N 1
ATOM 1275 C CA . PRO A 1 177 ? 53.669 -13.626 -73.654 1.00 67.50 177 PRO A CA 1
ATOM 1276 C C . PRO A 1 177 ? 54.969 -13.065 -73.087 1.00 67.50 177 PRO A C 1
ATOM 1278 O O . PRO A 1 177 ? 55.770 -13.792 -72.496 1.00 67.50 177 PRO A O 1
ATOM 1281 N N . ASP A 1 178 ? 55.194 -11.777 -73.330 1.00 80.25 178 ASP A N 1
ATOM 1282 C CA . ASP A 1 178 ? 56.349 -11.057 -72.827 1.00 80.25 178 ASP A CA 1
ATOM 1283 C C . ASP A 1 178 ? 56.349 -11.200 -71.301 1.00 80.25 178 ASP A C 1
ATOM 1285 O O . ASP A 1 178 ? 55.389 -10.808 -70.632 1.00 80.25 178 ASP A O 1
ATOM 1289 N N . VAL A 1 179 ? 57.393 -11.808 -70.737 1.00 86.06 179 VAL A N 1
ATOM 1290 C CA . VAL A 1 179 ? 57.514 -12.104 -69.298 1.00 86.06 179 VAL A CA 1
ATOM 1291 C C . VAL A 1 179 ? 57.334 -10.828 -68.463 1.00 86.06 179 VAL A C 1
ATOM 1293 O O . VAL A 1 179 ? 56.778 -10.865 -67.364 1.00 86.06 179 VAL A O 1
ATOM 1296 N N . LEU A 1 180 ? 57.705 -9.671 -69.019 1.00 87.69 180 LEU A N 1
ATOM 1297 C CA . LEU A 1 180 ? 57.492 -8.364 -68.398 1.00 87.69 180 LEU A CA 1
ATOM 1298 C C . LEU A 1 180 ? 56.006 -8.014 -68.227 1.00 87.69 180 LEU A C 1
ATOM 1300 O O . LEU A 1 180 ? 55.648 -7.360 -67.247 1.00 87.69 180 LEU A O 1
ATOM 1304 N N . SER A 1 181 ? 55.131 -8.446 -69.137 1.00 88.19 181 SER A N 1
ATOM 1305 C CA . SER A 1 181 ? 53.682 -8.224 -69.036 1.00 88.19 181 SER A CA 1
ATOM 1306 C C . SER A 1 181 ? 53.059 -9.021 -67.885 1.00 88.19 181 SER A C 1
ATOM 1308 O O . SER A 1 181 ? 52.224 -8.489 -67.150 1.00 88.19 181 SER A O 1
ATOM 1310 N N . ILE A 1 182 ? 53.536 -10.250 -67.658 1.00 90.94 182 ILE A N 1
ATOM 1311 C CA . ILE A 1 182 ? 53.105 -11.111 -66.549 1.00 90.94 182 ILE A CA 1
ATOM 1312 C C . ILE A 1 182 ? 53.543 -10.498 -65.214 1.00 90.94 182 ILE A C 1
ATOM 1314 O O . ILE A 1 182 ? 52.717 -10.337 -64.317 1.00 90.94 182 ILE A O 1
ATOM 1318 N N . CYS A 1 183 ? 54.806 -10.072 -65.098 1.00 92.56 183 CYS A N 1
ATOM 1319 C CA . CYS A 1 183 ? 55.311 -9.423 -63.885 1.00 92.56 183 CYS A CA 1
ATOM 1320 C C . CYS A 1 183 ? 54.570 -8.115 -63.573 1.00 92.56 183 CYS A C 1
ATOM 1322 O O . CYS A 1 183 ? 54.188 -7.878 -62.429 1.00 92.56 183 CYS A O 1
ATOM 1324 N N . LYS A 1 184 ? 54.307 -7.276 -64.585 1.00 93.38 184 LYS A N 1
ATOM 1325 C CA . LYS A 1 184 ? 53.520 -6.043 -64.410 1.00 93.38 184 LYS A CA 1
ATOM 1326 C C . LYS A 1 184 ? 52.103 -6.341 -63.928 1.00 93.38 184 LYS A C 1
ATOM 1328 O O . LYS A 1 184 ? 51.627 -5.668 -63.017 1.00 93.38 184 LYS A O 1
ATOM 1333 N N . LYS A 1 185 ? 51.442 -7.350 -64.505 1.00 94.44 185 LYS A N 1
ATOM 1334 C CA . LYS A 1 185 ? 50.095 -7.759 -64.090 1.00 94.44 185 LYS A CA 1
ATOM 1335 C C . LYS A 1 185 ? 50.079 -8.221 -62.632 1.00 94.44 185 LYS A C 1
ATOM 1337 O O . LYS A 1 185 ? 49.229 -7.763 -61.878 1.00 94.44 185 LYS A O 1
ATOM 1342 N N . LEU A 1 186 ? 51.051 -9.040 -62.232 1.00 96.06 186 LEU A N 1
ATOM 1343 C CA . LEU A 1 186 ? 51.154 -9.549 -60.865 1.00 96.06 186 LEU A CA 1
ATOM 1344 C C . LEU A 1 186 ? 51.398 -8.428 -59.845 1.00 96.06 186 LEU A C 1
ATOM 1346 O O . LEU A 1 186 ? 50.769 -8.414 -58.793 1.00 96.06 186 LEU A O 1
ATOM 1350 N N . VAL A 1 187 ? 52.241 -7.441 -60.168 1.00 95.94 187 VAL A N 1
ATOM 1351 C CA . VAL A 1 187 ? 52.452 -6.270 -59.296 1.00 95.94 187 VAL A CA 1
ATOM 1352 C C . VAL A 1 187 ? 51.181 -5.428 -59.174 1.00 95.94 187 VAL A C 1
ATOM 1354 O O . VAL A 1 187 ? 50.844 -4.992 -58.078 1.00 95.94 187 VAL A O 1
ATOM 1357 N N . VAL A 1 188 ? 50.452 -5.203 -60.272 1.00 96.06 188 VAL A N 1
ATOM 1358 C CA . VAL A 1 188 ? 49.187 -4.450 -60.236 1.00 96.06 188 VAL A CA 1
ATOM 1359 C C . VAL A 1 188 ? 48.135 -5.181 -59.406 1.00 96.06 188 VAL A C 1
ATOM 1361 O O . VAL A 1 188 ? 47.456 -4.546 -58.604 1.00 96.06 188 VAL A O 1
ATOM 1364 N N . GLU A 1 189 ? 48.023 -6.498 -59.565 1.00 96.69 189 GLU A N 1
ATOM 1365 C CA . GLU A 1 189 ? 47.096 -7.334 -58.801 1.00 96.69 189 GLU A CA 1
ATOM 1366 C C . GLU A 1 189 ? 47.450 -7.346 -57.312 1.00 96.69 189 GLU A C 1
ATOM 1368 O O . GLU A 1 189 ? 46.587 -7.092 -56.476 1.00 96.69 189 GLU A O 1
ATOM 1373 N N . HIS A 1 190 ? 48.729 -7.516 -56.973 1.00 96.62 190 HIS A N 1
ATOM 1374 C CA . HIS A 1 190 ? 49.187 -7.482 -55.588 1.00 96.62 190 HIS A CA 1
ATOM 1375 C C . HIS A 1 190 ? 48.977 -6.103 -54.939 1.00 96.62 190 HIS A C 1
ATOM 1377 O O . HIS A 1 190 ? 48.496 -6.007 -53.813 1.00 96.62 190 HIS A O 1
ATOM 1383 N N . MET A 1 191 ? 49.244 -5.014 -55.666 1.00 95.50 191 MET A N 1
ATOM 1384 C CA . MET A 1 191 ? 48.969 -3.656 -55.183 1.00 95.50 191 MET A CA 1
ATOM 1385 C C . MET A 1 191 ? 47.470 -3.369 -55.055 1.00 95.50 191 MET A C 1
ATOM 1387 O O . MET A 1 191 ? 47.069 -2.601 -54.181 1.00 95.50 191 MET A O 1
ATOM 1391 N N . ALA A 1 192 ? 46.632 -3.946 -55.919 1.00 96.00 192 ALA A N 1
ATOM 1392 C CA . ALA A 1 192 ? 45.182 -3.847 -55.801 1.00 96.00 192 ALA A CA 1
ATOM 1393 C C . ALA A 1 192 ? 44.669 -4.624 -54.582 1.00 96.00 192 ALA A C 1
ATOM 1395 O O . ALA A 1 192 ? 43.812 -4.105 -53.872 1.00 96.00 192 ALA A O 1
ATOM 1396 N N . HIS A 1 193 ? 45.236 -5.802 -54.309 1.00 96.94 193 HIS A N 1
ATOM 1397 C CA . HIS A 1 193 ? 44.927 -6.613 -53.134 1.00 96.94 193 HIS A CA 1
ATOM 1398 C C . HIS A 1 193 ? 45.258 -5.877 -51.835 1.00 96.94 193 HIS A C 1
ATOM 1400 O O . HIS A 1 193 ? 44.358 -5.631 -51.042 1.00 96.94 193 HIS A O 1
ATOM 1406 N N . LEU A 1 194 ? 46.501 -5.406 -51.678 1.00 96.50 194 LEU A N 1
ATOM 1407 C CA . LEU A 1 194 ? 46.932 -4.662 -50.487 1.00 96.50 194 LEU A CA 1
ATOM 1408 C C . LEU A 1 194 ? 46.101 -3.389 -50.260 1.00 96.50 194 LEU A C 1
ATOM 1410 O O . LEU A 1 194 ? 45.792 -3.025 -49.129 1.00 96.50 194 LEU A O 1
ATOM 1414 N N . ARG A 1 195 ? 45.709 -2.694 -51.338 1.00 96.44 195 ARG A N 1
ATOM 1415 C CA . ARG A 1 195 ? 44.809 -1.530 -51.247 1.00 96.44 195 ARG A CA 1
ATOM 1416 C C . ARG A 1 195 ? 43.373 -1.907 -50.892 1.00 96.44 195 ARG A C 1
ATOM 1418 O O . ARG A 1 195 ? 42.671 -1.062 -50.341 1.00 96.44 195 ARG A O 1
ATOM 1425 N N . GLY A 1 196 ? 42.927 -3.096 -51.287 1.00 96.88 196 GLY A N 1
ATOM 1426 C CA . GLY A 1 196 ? 41.631 -3.655 -50.922 1.00 96.88 196 GLY A CA 1
ATOM 1427 C C . GLY A 1 196 ? 41.596 -3.980 -49.437 1.00 96.88 196 GLY A C 1
ATOM 1428 O O . GLY A 1 196 ? 40.788 -3.397 -48.728 1.00 96.88 196 GLY A O 1
ATOM 1429 N N . GLU A 1 197 ? 42.549 -4.787 -48.968 1.00 97.38 197 GLU A N 1
ATOM 1430 C CA . GLU A 1 197 ? 42.680 -5.182 -47.560 1.00 97.38 197 GLU A CA 1
ATOM 1431 C C . GLU A 1 197 ? 42.759 -3.968 -46.637 1.00 97.38 197 GLU A C 1
ATOM 1433 O O . GLU A 1 197 ? 41.921 -3.828 -45.757 1.00 97.38 197 GLU A O 1
ATOM 1438 N N . LEU A 1 198 ? 43.659 -3.015 -46.906 1.00 96.56 198 LEU A N 1
ATOM 1439 C CA . LEU A 1 198 ? 43.782 -1.812 -46.074 1.00 96.56 198 LEU A CA 1
ATOM 1440 C C . LEU A 1 198 ? 42.491 -0.972 -46.054 1.00 96.56 198 LEU A C 1
ATOM 1442 O O . LEU A 1 198 ? 42.162 -0.333 -45.056 1.00 96.56 198 LEU A O 1
ATOM 1446 N N . ARG A 1 199 ? 41.754 -0.930 -47.172 1.00 97.00 199 ARG A N 1
ATOM 1447 C CA . ARG A 1 199 ? 40.483 -0.197 -47.255 1.00 97.00 199 ARG A CA 1
ATOM 1448 C C . ARG A 1 199 ? 39.379 -0.911 -46.483 1.00 97.00 199 ARG A C 1
ATOM 1450 O O . ARG A 1 199 ? 38.535 -0.230 -45.904 1.00 97.00 199 ARG A O 1
ATOM 1457 N N . ASP A 1 200 ? 39.353 -2.233 -46.537 1.00 96.81 200 ASP A N 1
ATOM 1458 C CA . ASP A 1 200 ? 38.355 -3.045 -45.853 1.00 96.81 200 ASP A CA 1
ATOM 1459 C C . ASP A 1 200 ? 38.624 -3.061 -44.345 1.00 96.81 200 ASP A C 1
ATOM 1461 O O . ASP A 1 200 ? 37.697 -2.805 -43.584 1.00 96.81 200 ASP A O 1
ATOM 1465 N N . GLU A 1 201 ? 39.885 -3.176 -43.920 1.00 97.56 201 GLU A N 1
ATOM 1466 C CA . GLU A 1 201 ? 40.306 -3.020 -42.521 1.00 97.56 201 GLU A CA 1
ATOM 1467 C C . GLU A 1 201 ? 39.906 -1.652 -41.962 1.00 97.56 201 GLU A C 1
ATOM 1469 O O . GLU A 1 201 ? 39.188 -1.584 -40.968 1.00 97.56 201 GLU A O 1
ATOM 1474 N N . LEU A 1 202 ? 40.269 -0.556 -42.640 1.00 97.06 202 LEU A N 1
ATOM 1475 C CA . LEU A 1 202 ? 39.912 0.794 -42.189 1.00 97.06 202 LEU A CA 1
ATOM 1476 C C . LEU A 1 202 ? 38.389 1.007 -42.147 1.00 97.06 202 LEU A C 1
ATOM 1478 O O . LEU A 1 202 ? 37.869 1.721 -41.289 1.00 97.06 202 LEU A O 1
ATOM 1482 N N . ARG A 1 203 ? 37.652 0.411 -43.093 1.00 97.69 203 ARG A N 1
ATOM 1483 C CA . ARG A 1 203 ? 36.187 0.479 -43.115 1.00 97.69 203 ARG A CA 1
ATOM 1484 C C . ARG A 1 203 ? 35.591 -0.285 -41.941 1.00 97.69 203 ARG A C 1
ATOM 1486 O O . ARG A 1 203 ? 34.631 0.206 -41.352 1.00 97.69 203 ARG A O 1
ATOM 1493 N N . ASP A 1 204 ? 36.096 -1.476 -41.652 1.00 97.69 204 ASP A N 1
ATOM 1494 C CA . ASP A 1 204 ? 35.584 -2.321 -40.582 1.00 97.69 204 ASP A CA 1
ATOM 1495 C C . ASP A 1 204 ? 35.932 -1.753 -39.206 1.00 97.69 204 ASP A C 1
ATOM 1497 O O . ASP A 1 204 ? 35.066 -1.766 -38.333 1.00 97.69 204 ASP A O 1
ATOM 1501 N N . GLU A 1 205 ? 37.115 -1.156 -39.044 1.00 97.94 205 GLU A N 1
ATOM 1502 C CA . GLU A 1 205 ? 37.518 -0.438 -37.832 1.00 97.94 205 GLU A CA 1
ATOM 1503 C C . GLU A 1 205 ? 36.604 0.768 -37.579 1.00 97.94 205 GLU A C 1
ATOM 1505 O O . GLU A 1 205 ? 35.906 0.808 -36.566 1.00 97.94 205 GLU A O 1
ATOM 1510 N N . LEU A 1 206 ? 36.462 1.671 -38.558 1.00 97.50 206 LEU A N 1
ATOM 1511 C CA . LEU A 1 206 ? 35.584 2.841 -38.432 1.00 97.50 206 LEU A CA 1
ATOM 1512 C C . LEU A 1 206 ? 34.116 2.444 -38.201 1.00 97.50 206 LEU A C 1
ATOM 1514 O O . LEU A 1 206 ? 33.373 3.103 -37.474 1.00 97.50 206 LEU A O 1
ATOM 1518 N N . ARG A 1 207 ? 33.664 1.357 -38.837 1.00 98.06 207 ARG A N 1
ATOM 1519 C CA . ARG A 1 207 ? 32.302 0.841 -38.663 1.00 98.06 207 ARG A CA 1
ATOM 1520 C C . ARG A 1 207 ? 32.118 0.161 -37.308 1.00 98.06 207 ARG A C 1
ATOM 1522 O O . ARG A 1 207 ? 30.995 0.168 -36.807 1.00 98.06 207 ARG A O 1
ATOM 1529 N N . GLY A 1 208 ? 33.157 -0.460 -36.758 1.00 97.69 208 GLY A N 1
ATOM 1530 C CA . GLY A 1 208 ? 33.170 -1.030 -35.415 1.00 97.69 208 GLY A CA 1
ATOM 1531 C C . GLY A 1 208 ? 33.046 0.068 -34.369 1.00 97.69 208 GLY A C 1
ATOM 1532 O O . GLY A 1 208 ? 32.069 0.077 -33.624 1.00 97.69 208 GLY A O 1
ATOM 1533 N N . GLU A 1 209 ? 33.947 1.050 -34.417 1.00 97.94 209 GLU A N 1
ATOM 1534 C CA . GLU A 1 209 ? 33.967 2.195 -33.501 1.00 97.94 209 GLU A CA 1
ATOM 1535 C C . GLU A 1 209 ? 32.636 2.952 -33.502 1.00 97.94 209 GLU A C 1
ATOM 1537 O O . GLU A 1 209 ? 32.020 3.117 -32.451 1.00 97.94 209 GLU A O 1
ATOM 1542 N N . LEU A 1 210 ? 32.114 3.309 -34.682 1.00 97.94 210 LEU A N 1
ATOM 1543 C CA . LEU A 1 210 ? 30.837 4.019 -34.787 1.00 97.94 210 LEU A CA 1
ATOM 1544 C C . LEU A 1 210 ? 29.661 3.198 -34.232 1.00 97.94 210 LEU A C 1
ATOM 1546 O O . LEU A 1 210 ? 28.732 3.745 -33.640 1.00 97.94 210 LEU A O 1
ATOM 1550 N N . ARG A 1 211 ? 29.656 1.873 -34.433 1.00 98.25 211 ARG A N 1
ATOM 1551 C CA . ARG A 1 211 ? 28.600 1.011 -33.876 1.00 98.25 211 ARG A CA 1
ATOM 1552 C C . ARG A 1 211 ? 28.687 0.917 -32.363 1.00 98.25 211 ARG A C 1
ATOM 1554 O O . ARG A 1 211 ? 27.637 0.832 -31.728 1.00 98.25 211 ARG A O 1
ATOM 1561 N N . ASP A 1 212 ? 29.891 0.860 -31.814 1.00 97.88 212 ASP A N 1
ATOM 1562 C CA . ASP A 1 212 ? 30.102 0.737 -30.378 1.00 97.88 212 ASP A CA 1
ATOM 1563 C C . ASP A 1 212 ? 29.800 2.057 -29.664 1.00 97.88 212 ASP A C 1
ATOM 1565 O O . ASP A 1 212 ? 29.149 2.030 -28.620 1.00 97.88 212 ASP A O 1
ATOM 1569 N N . GLU A 1 213 ? 30.135 3.197 -30.272 1.00 98.44 213 GLU A N 1
ATOM 1570 C CA . GLU A 1 213 ? 29.760 4.530 -29.787 1.00 98.44 213 GLU A CA 1
ATOM 1571 C C . GLU A 1 213 ? 28.236 4.710 -29.768 1.00 98.44 213 GLU A C 1
ATOM 1573 O O . GLU A 1 213 ? 27.657 4.940 -28.706 1.00 98.44 213 GLU A O 1
ATOM 1578 N N . ILE A 1 214 ? 27.556 4.463 -30.897 1.00 97.94 214 ILE A N 1
ATOM 1579 C CA . ILE A 1 214 ? 26.086 4.546 -30.977 1.00 97.94 214 ILE A CA 1
ATOM 1580 C C . ILE A 1 214 ? 25.424 3.577 -29.987 1.00 97.94 214 ILE A C 1
ATOM 1582 O O . ILE A 1 214 ? 24.431 3.912 -29.340 1.00 97.94 214 ILE A O 1
ATOM 1586 N N . ARG A 1 215 ? 25.950 2.353 -29.847 1.00 98.44 215 ARG A N 1
ATOM 1587 C CA . ARG A 1 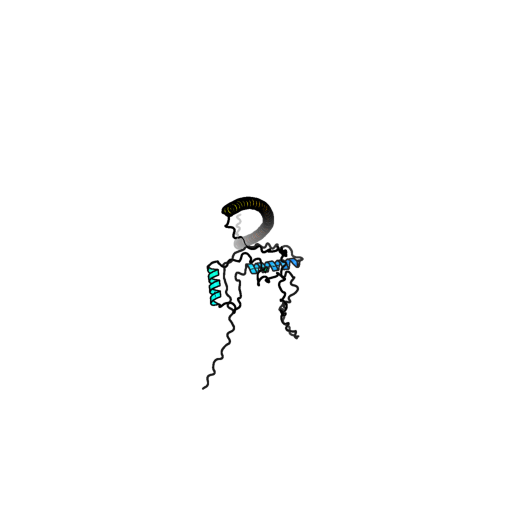215 ? 25.420 1.377 -28.883 1.00 98.44 215 ARG A CA 1
ATOM 1588 C C . ARG A 1 215 ? 25.622 1.852 -27.445 1.00 98.44 215 ARG A C 1
ATOM 1590 O O . ARG A 1 215 ? 24.736 1.630 -26.623 1.00 98.44 215 ARG A O 1
ATOM 1597 N N . GLY A 1 216 ? 26.765 2.468 -27.150 1.00 98.00 216 GLY A N 1
ATOM 1598 C CA . GLY A 1 216 ? 27.074 3.060 -25.855 1.00 98.00 216 GLY A CA 1
ATOM 1599 C C . GLY A 1 216 ? 26.081 4.158 -25.493 1.00 98.00 216 GLY A C 1
ATOM 1600 O O . GLY A 1 216 ? 25.444 4.064 -24.449 1.00 98.00 216 GLY A O 1
ATOM 1601 N N . GLU A 1 217 ? 25.882 5.129 -26.385 1.00 98.38 217 GLU A N 1
ATOM 1602 C CA . GLU A 1 217 ? 24.952 6.249 -26.185 1.00 98.38 217 GLU A CA 1
ATOM 1603 C C . GLU A 1 217 ? 23.498 5.795 -26.029 1.00 98.38 217 GLU A C 1
ATOM 1605 O O . GLU A 1 217 ? 22.796 6.233 -25.120 1.00 98.38 217 GLU A O 1
ATOM 1610 N N . ILE A 1 218 ? 23.034 4.867 -26.873 1.00 98.19 218 ILE A N 1
ATOM 1611 C CA . ILE A 1 218 ? 21.673 4.329 -26.751 1.00 98.19 218 ILE A CA 1
ATOM 1612 C C . ILE A 1 218 ? 21.508 3.602 -25.414 1.00 98.19 218 ILE A C 1
ATOM 1614 O O . ILE A 1 218 ? 20.474 3.733 -24.759 1.00 98.19 218 ILE A O 1
ATOM 1618 N N . LYS A 1 219 ? 22.518 2.834 -24.989 1.00 98.44 219 LYS A N 1
ATOM 1619 C CA . LYS A 1 219 ? 22.466 2.108 -23.720 1.00 98.44 219 LYS A CA 1
ATOM 1620 C C . LYS A 1 219 ? 22.394 3.068 -22.532 1.00 98.44 219 LYS A C 1
ATOM 1622 O O . LYS A 1 219 ? 21.535 2.873 -21.676 1.00 98.44 219 LYS A O 1
ATOM 1627 N N . THR A 1 220 ? 23.233 4.103 -22.494 1.00 97.94 220 THR A N 1
ATOM 1628 C CA . THR A 1 220 ? 23.215 5.091 -21.405 1.00 97.94 220 THR A CA 1
ATOM 1629 C C . THR A 1 220 ? 21.911 5.884 -21.385 1.00 97.94 220 THR A C 1
ATOM 1631 O O . THR A 1 220 ? 21.337 6.077 -20.316 1.00 97.94 220 THR A O 1
ATOM 1634 N N . GLN A 1 221 ? 21.378 6.259 -22.552 1.00 98.56 221 GLN A N 1
ATOM 1635 C CA . GLN A 1 221 ? 20.094 6.954 -22.654 1.00 98.56 221 GLN A CA 1
ATOM 1636 C C . GLN A 1 221 ? 18.926 6.091 -22.155 1.00 98.56 221 GLN A C 1
ATOM 1638 O O . GLN A 1 221 ? 18.065 6.580 -21.424 1.00 98.56 221 GLN A O 1
ATOM 1643 N N . ILE A 1 222 ? 18.888 4.805 -22.520 1.00 98.31 222 ILE A N 1
ATOM 1644 C CA . ILE A 1 222 ? 17.860 3.871 -22.039 1.00 98.31 222 ILE A CA 1
ATOM 1645 C C . ILE A 1 222 ? 17.980 3.671 -20.525 1.00 98.31 222 ILE A C 1
ATOM 1647 O O . ILE A 1 222 ? 16.964 3.651 -19.834 1.00 98.31 222 ILE A O 1
ATOM 1651 N N . GLU A 1 223 ? 19.195 3.533 -19.991 1.00 98.44 223 GLU A N 1
ATOM 1652 C CA . GLU A 1 223 ? 19.426 3.401 -18.548 1.00 98.44 223 GLU A CA 1
ATOM 1653 C C . GLU A 1 223 ? 18.953 4.645 -17.780 1.00 98.44 223 GLU A C 1
ATOM 1655 O O . GLU A 1 223 ? 18.264 4.511 -16.767 1.00 98.44 223 GLU A O 1
ATOM 1660 N N . GLU A 1 224 ? 19.236 5.847 -18.286 1.00 98.50 224 GLU A N 1
ATOM 1661 C CA . GLU A 1 224 ? 18.777 7.106 -17.692 1.00 98.50 224 GLU A CA 1
ATOM 1662 C C . GLU A 1 224 ? 17.248 7.251 -17.753 1.00 98.50 224 GLU A C 1
ATOM 1664 O O . GLU A 1 224 ? 16.607 7.571 -16.748 1.00 98.50 224 GLU A O 1
ATOM 1669 N N . GLN A 1 225 ? 16.637 6.944 -18.901 1.00 98.31 225 GLN A N 1
ATOM 1670 C CA . GLN A 1 225 ? 15.181 6.971 -19.057 1.00 98.31 225 GLN A CA 1
ATOM 1671 C C . GLN A 1 225 ? 14.483 5.950 -18.153 1.00 98.31 225 GLN A C 1
ATOM 1673 O O . GLN A 1 225 ? 13.472 6.277 -17.526 1.00 98.31 225 GLN A O 1
ATOM 1678 N N . ASN A 1 226 ? 15.026 4.735 -18.054 1.00 98.12 226 ASN A N 1
ATOM 1679 C CA . ASN A 1 226 ? 14.503 3.696 -17.173 1.00 98.12 226 ASN A CA 1
ATOM 1680 C C . ASN A 1 226 ? 14.622 4.109 -15.708 1.00 98.12 226 ASN A C 1
ATOM 1682 O O . ASN A 1 226 ? 13.648 3.976 -14.972 1.00 98.12 226 ASN A O 1
ATOM 1686 N N . LYS A 1 227 ? 15.762 4.673 -15.295 1.00 98.50 227 LYS A N 1
ATOM 1687 C CA . LYS A 1 227 ? 15.943 5.198 -13.938 1.00 98.50 227 LYS A CA 1
ATOM 1688 C C . LYS A 1 227 ? 14.899 6.270 -13.611 1.00 98.50 227 LYS A C 1
ATOM 1690 O O . LYS A 1 227 ? 14.203 6.154 -12.608 1.00 98.50 227 LYS A O 1
ATOM 1695 N N . GLY A 1 228 ? 14.709 7.249 -14.497 1.00 98.19 228 GLY A N 1
ATOM 1696 C CA . GLY A 1 228 ? 13.701 8.295 -14.305 1.00 98.19 228 GLY A CA 1
ATOM 1697 C C . GLY A 1 228 ? 12.251 7.792 -14.377 1.00 98.19 228 GLY A C 1
ATOM 1698 O O . GLY A 1 228 ? 11.340 8.436 -13.853 1.00 98.19 228 GLY A O 1
ATOM 1699 N N . LEU A 1 229 ? 11.984 6.663 -15.040 1.00 98.56 229 LEU A N 1
ATOM 1700 C CA . LEU A 1 229 ? 10.673 6.010 -15.006 1.00 98.56 229 LEU A CA 1
ATOM 1701 C C . LEU A 1 229 ? 10.449 5.276 -13.682 1.00 98.56 229 LEU A C 1
ATOM 1703 O O . LEU A 1 229 ? 9.377 5.438 -13.103 1.00 98.56 229 LEU A O 1
ATOM 1707 N N . ILE A 1 230 ? 11.448 4.531 -13.205 1.00 98.44 230 ILE A N 1
ATOM 1708 C CA . ILE A 1 230 ? 11.408 3.814 -11.924 1.00 98.44 230 ILE A CA 1
ATOM 1709 C C . ILE A 1 230 ? 11.175 4.807 -10.782 1.00 98.44 230 ILE A C 1
ATOM 1711 O O . ILE A 1 230 ? 10.186 4.671 -10.078 1.00 98.44 230 ILE A O 1
ATOM 1715 N N . GLU A 1 231 ? 11.950 5.893 -10.697 1.00 98.50 231 GLU A N 1
ATOM 1716 C CA . GLU A 1 231 ? 11.778 6.920 -9.653 1.00 98.50 231 GLU A CA 1
ATOM 1717 C C . GLU A 1 231 ? 10.375 7.561 -9.661 1.00 98.50 231 GLU A C 1
ATOM 1719 O O . GLU A 1 231 ? 9.808 7.876 -8.615 1.00 98.50 231 GLU A O 1
ATOM 1724 N N . ARG A 1 232 ? 9.765 7.746 -10.842 1.00 98.56 232 ARG A N 1
ATOM 1725 C CA . ARG A 1 232 ? 8.386 8.258 -10.954 1.00 98.56 232 ARG A CA 1
ATOM 1726 C C . ARG A 1 232 ? 7.333 7.233 -10.553 1.00 98.56 232 ARG A C 1
ATOM 1728 O O . ARG A 1 232 ? 6.256 7.627 -10.110 1.00 98.56 232 ARG A O 1
ATOM 1735 N N . VAL A 1 233 ? 7.581 5.951 -10.804 1.00 98.38 233 VAL A N 1
ATOM 1736 C CA . VAL A 1 233 ? 6.689 4.872 -10.374 1.00 98.38 233 VAL A CA 1
ATOM 1737 C C . VAL A 1 233 ? 6.786 4.716 -8.863 1.00 98.38 233 VAL A C 1
ATOM 1739 O O . VAL A 1 233 ? 5.747 4.794 -8.220 1.00 98.38 233 VAL A O 1
ATOM 1742 N N . ASP A 1 234 ? 7.997 4.629 -8.314 1.00 98.44 234 ASP A N 1
ATOM 1743 C CA . ASP A 1 234 ? 8.250 4.520 -6.875 1.00 98.44 234 ASP A CA 1
ATOM 1744 C C . ASP A 1 234 ? 7.587 5.670 -6.117 1.00 98.44 234 ASP A C 1
ATOM 1746 O O . ASP A 1 234 ? 6.786 5.431 -5.220 1.00 98.44 234 ASP A O 1
ATOM 1750 N N . ARG A 1 235 ? 7.774 6.918 -6.571 1.00 98.69 235 ARG A N 1
ATOM 1751 C CA . ARG A 1 235 ? 7.111 8.075 -5.956 1.00 98.69 235 ARG A CA 1
ATOM 1752 C C . ARG A 1 235 ? 5.580 7.967 -5.957 1.00 98.69 235 ARG A C 1
ATOM 1754 O O . ARG A 1 235 ? 4.954 8.313 -4.964 1.00 98.69 235 ARG A O 1
ATOM 1761 N N . ARG A 1 236 ? 4.964 7.498 -7.049 1.00 98.38 236 ARG A N 1
ATOM 1762 C CA . ARG A 1 236 ? 3.498 7.325 -7.104 1.00 98.38 236 ARG A CA 1
ATOM 1763 C C . ARG A 1 236 ? 3.020 6.205 -6.187 1.00 98.38 236 ARG A C 1
ATOM 1765 O O . ARG A 1 236 ? 1.955 6.329 -5.595 1.00 98.38 236 ARG A O 1
ATOM 1772 N N . VAL A 1 237 ? 3.788 5.124 -6.088 1.00 98.50 237 VAL A N 1
ATOM 1773 C CA . VAL A 1 237 ? 3.483 4.014 -5.182 1.00 98.50 237 VAL A CA 1
ATOM 1774 C C . VAL A 1 237 ? 3.591 4.478 -3.731 1.00 98.50 237 VAL A C 1
ATOM 1776 O O . VAL A 1 237 ? 2.679 4.216 -2.956 1.00 98.50 237 VAL A O 1
ATOM 1779 N N . ASP A 1 238 ? 4.628 5.237 -3.376 1.00 98.44 238 ASP A N 1
ATOM 1780 C CA . ASP A 1 238 ? 4.785 5.808 -2.035 1.00 98.44 238 ASP A CA 1
ATOM 1781 C C . ASP A 1 238 ? 3.655 6.791 -1.688 1.00 98.44 238 ASP A C 1
ATOM 1783 O O . ASP A 1 238 ? 3.113 6.735 -0.586 1.00 98.44 238 ASP A O 1
ATOM 1787 N N . GLU A 1 239 ? 3.247 7.645 -2.634 1.00 98.50 239 GLU A N 1
ATOM 1788 C CA . GLU A 1 239 ? 2.092 8.545 -2.485 1.00 98.50 239 GLU A CA 1
ATOM 1789 C C . GLU A 1 239 ? 0.792 7.752 -2.233 1.00 98.50 239 GLU A C 1
ATOM 1791 O O . GLU A 1 239 ? 0.038 8.078 -1.317 1.00 98.50 239 GLU A O 1
ATOM 1796 N N . GLN A 1 240 ? 0.551 6.669 -2.982 1.00 98.25 240 GLN A N 1
ATOM 1797 C CA . GLN A 1 240 ? -0.615 5.797 -2.781 1.00 98.25 240 GLN A CA 1
ATOM 1798 C C . GLN A 1 240 ? -0.565 5.040 -1.449 1.00 98.25 240 GLN A C 1
ATOM 1800 O O . GLN A 1 240 ? -1.591 4.885 -0.788 1.00 98.25 240 GLN A O 1
ATOM 1805 N N . ILE A 1 241 ? 0.618 4.581 -1.033 1.00 98.31 241 ILE A N 1
ATOM 1806 C CA . ILE A 1 241 ? 0.813 3.927 0.265 1.00 98.31 241 ILE A CA 1
ATOM 1807 C C . ILE A 1 241 ? 0.543 4.915 1.401 1.00 98.31 241 ILE A C 1
ATOM 1809 O O . ILE A 1 241 ? -0.087 4.534 2.385 1.00 98.31 241 ILE A O 1
ATOM 1813 N N . ALA A 1 242 ? 1.010 6.161 1.287 1.00 98.06 242 ALA A N 1
ATOM 1814 C CA . ALA A 1 242 ? 0.747 7.200 2.277 1.00 98.06 242 ALA A CA 1
ATOM 1815 C C . ALA A 1 242 ? -0.756 7.488 2.386 1.00 98.06 242 ALA A C 1
ATOM 1817 O O . ALA A 1 242 ? -1.302 7.434 3.483 1.00 98.06 242 ALA A O 1
ATOM 1818 N N . GLN A 1 243 ? -1.436 7.662 1.251 1.00 98.44 243 GLN A N 1
ATOM 1819 C CA . GLN A 1 243 ? -2.881 7.882 1.225 1.00 98.44 243 GLN A CA 1
ATOM 1820 C C . GLN A 1 243 ? -3.658 6.728 1.876 1.00 98.44 243 GLN A C 1
ATOM 1822 O O . GLN A 1 243 ? -4.508 6.957 2.730 1.00 98.44 243 GLN A O 1
ATOM 1827 N N . LEU A 1 244 ? -3.325 5.477 1.539 1.00 98.50 244 LEU A N 1
ATOM 1828 C CA . LEU A 1 244 ? -3.991 4.313 2.126 1.00 98.50 244 LEU A CA 1
ATOM 1829 C C . LEU A 1 244 ? -3.736 4.201 3.638 1.00 98.50 244 LEU A C 1
ATOM 1831 O O . LEU A 1 244 ? -4.613 3.770 4.385 1.00 98.50 244 LEU A O 1
ATOM 1835 N N . ARG A 1 245 ? -2.540 4.576 4.108 1.00 98.50 245 ARG A N 1
ATOM 1836 C CA . ARG A 1 245 ? -2.228 4.619 5.545 1.00 98.50 245 ARG A CA 1
ATOM 1837 C C . ARG A 1 245 ? -3.073 5.659 6.269 1.00 98.50 245 ARG A C 1
ATOM 1839 O O . ARG A 1 245 ? -3.567 5.352 7.352 1.00 98.50 245 ARG A O 1
ATOM 1846 N N . ASP A 1 246 ? -3.253 6.835 5.680 1.00 98.50 246 ASP A N 1
ATOM 1847 C CA . ASP A 1 246 ? -4.080 7.896 6.256 1.00 98.50 246 ASP A CA 1
ATOM 1848 C C . ASP A 1 246 ? -5.553 7.461 6.329 1.00 98.50 246 ASP A C 1
ATOM 1850 O O . ASP A 1 246 ? -6.175 7.585 7.384 1.00 98.50 246 ASP A O 1
ATOM 1854 N N . ASP A 1 247 ? -6.083 6.843 5.267 1.00 98.25 247 ASP A N 1
ATOM 1855 C CA . ASP A 1 247 ? -7.462 6.333 5.228 1.00 98.25 247 ASP A CA 1
ATOM 1856 C C . ASP A 1 247 ? -7.712 5.239 6.279 1.00 98.25 247 ASP A C 1
ATOM 1858 O O . ASP A 1 247 ? -8.735 5.243 6.970 1.00 98.25 247 ASP A O 1
ATOM 1862 N N . VAL A 1 248 ? -6.772 4.297 6.430 1.00 98.44 248 VAL A N 1
ATOM 1863 C CA . VAL A 1 248 ? -6.857 3.245 7.456 1.00 98.44 248 VAL A CA 1
ATOM 1864 C C . VAL A 1 248 ? -6.771 3.843 8.857 1.00 98.44 248 VAL A C 1
ATOM 1866 O O . VAL A 1 248 ? -7.536 3.435 9.726 1.00 98.44 248 VAL A O 1
ATOM 1869 N N . THR A 1 249 ? -5.884 4.816 9.080 1.00 98.50 249 THR A N 1
ATOM 1870 C CA . THR A 1 249 ? -5.759 5.495 10.382 1.00 98.50 249 THR A CA 1
ATOM 1871 C C . THR A 1 249 ? -7.062 6.205 10.741 1.00 98.50 249 THR A C 1
ATOM 1873 O O . THR A 1 249 ? -7.599 5.988 11.820 1.00 98.50 249 THR A O 1
ATOM 1876 N N . TRP A 1 250 ? -7.652 6.939 9.794 1.00 98.62 250 TRP A N 1
ATOM 1877 C CA . TRP A 1 250 ? -8.946 7.589 9.990 1.00 98.62 250 TRP A CA 1
ATOM 1878 C C . TRP A 1 250 ? -10.080 6.596 10.290 1.00 98.62 250 TRP A C 1
ATOM 1880 O O . TRP A 1 250 ? -10.940 6.870 11.128 1.00 98.62 250 TRP A O 1
ATOM 1890 N N . GLN A 1 251 ? -10.101 5.428 9.634 1.00 98.12 251 GLN A N 1
ATOM 1891 C CA . GLN A 1 251 ? -11.090 4.390 9.946 1.00 98.12 251 GLN A CA 1
ATOM 1892 C C . GLN A 1 251 ? -10.901 3.813 11.346 1.00 98.12 251 GLN A C 1
ATOM 1894 O O . GLN A 1 251 ? -11.899 3.603 12.033 1.00 98.12 251 GLN A O 1
ATOM 1899 N N . VAL A 1 252 ? -9.657 3.578 11.769 1.00 98.50 252 VAL A N 1
ATOM 1900 C CA . VAL A 1 252 ? -9.352 3.111 13.126 1.00 98.50 252 VAL A CA 1
ATOM 1901 C C . VAL A 1 252 ? -9.846 4.130 14.150 1.00 98.50 252 VAL A C 1
ATOM 1903 O O . VAL A 1 252 ? -10.643 3.753 15.007 1.00 98.50 252 VAL A O 1
ATOM 1906 N N . ASP A 1 253 ? -9.507 5.409 13.983 1.00 98.25 253 ASP A N 1
ATOM 1907 C CA . ASP A 1 253 ? -9.950 6.489 14.874 1.00 98.25 253 ASP A CA 1
ATOM 1908 C C . ASP A 1 253 ? -11.488 6.572 14.938 1.00 98.25 253 ASP A C 1
ATOM 1910 O O . ASP A 1 253 ? -12.083 6.671 16.011 1.00 98.25 253 ASP A O 1
ATOM 1914 N N . LYS A 1 254 ? -12.171 6.443 13.791 1.00 98.50 254 LYS A N 1
ATOM 1915 C CA . LYS A 1 254 ? -13.643 6.421 13.729 1.00 98.50 254 LYS A CA 1
ATOM 1916 C C . LYS A 1 254 ? -14.238 5.204 14.444 1.00 98.50 254 LYS A C 1
ATOM 1918 O O . LYS A 1 254 ? -15.313 5.297 15.038 1.00 98.50 254 LYS A O 1
ATOM 1923 N N . THR A 1 255 ? -13.601 4.037 14.348 1.00 97.44 255 THR A N 1
ATOM 1924 C CA . THR A 1 255 ? -14.059 2.841 15.070 1.00 97.44 255 THR A CA 1
ATOM 1925 C C . THR A 1 255 ? -13.794 2.930 16.567 1.00 97.44 255 THR A C 1
ATOM 1927 O O . THR A 1 255 ? -14.631 2.464 17.335 1.00 97.44 255 THR A O 1
ATOM 1930 N N . GLU A 1 256 ? -12.693 3.563 16.972 1.00 98.44 256 GLU A N 1
ATOM 1931 C CA . GLU A 1 256 ? -12.354 3.831 18.370 1.00 98.44 256 GLU A CA 1
ATOM 1932 C C . GLU A 1 256 ? -13.391 4.764 19.002 1.00 98.44 256 GLU A C 1
ATOM 1934 O O . GLU A 1 256 ? -13.996 4.405 20.006 1.00 98.44 256 GLU A O 1
ATOM 1939 N N . GLU A 1 257 ? -13.744 5.868 18.337 1.00 98.50 257 GLU A N 1
ATOM 1940 C CA . GLU A 1 257 ? -14.792 6.783 18.815 1.00 98.50 257 GLU A CA 1
ATOM 1941 C C . GLU A 1 257 ? -16.150 6.075 19.002 1.00 98.50 257 GLU A C 1
ATOM 1943 O O . GLU A 1 257 ? -16.867 6.310 19.979 1.00 98.50 257 GLU A O 1
ATOM 1948 N N . ARG A 1 258 ? -16.508 5.163 18.086 1.00 98.44 258 ARG A N 1
ATOM 1949 C CA . ARG A 1 258 ? -17.734 4.354 18.209 1.00 98.44 258 ARG A CA 1
ATOM 1950 C C . ARG A 1 258 ? -17.655 3.341 19.347 1.00 98.44 258 ARG A C 1
ATOM 1952 O O . ARG A 1 258 ? -18.683 3.051 19.953 1.00 98.44 258 ARG A O 1
ATOM 1959 N N . MET A 1 259 ? -16.480 2.774 19.602 1.00 98.38 259 MET A N 1
ATOM 1960 C CA . MET A 1 259 ? -16.261 1.837 20.701 1.00 98.38 259 MET A CA 1
ATOM 1961 C C . MET A 1 259 ? -16.384 2.549 22.048 1.00 98.38 259 MET A C 1
ATOM 1963 O O . MET A 1 259 ? -17.099 2.047 22.911 1.00 98.38 259 MET A O 1
ATOM 1967 N N . ASP A 1 260 ? -15.804 3.742 22.181 1.00 98.38 260 ASP A N 1
ATOM 1968 C CA . ASP A 1 260 ? -15.943 4.565 23.382 1.00 98.38 260 ASP A CA 1
ATOM 1969 C C . ASP A 1 260 ? -17.413 4.913 23.668 1.00 98.38 260 ASP A C 1
ATOM 1971 O O . ASP A 1 260 ? -17.844 4.955 24.818 1.00 98.38 260 ASP A O 1
ATOM 1975 N N . GLU A 1 261 ? -18.216 5.164 22.630 1.00 98.56 261 GLU A N 1
ATOM 1976 C CA . GLU A 1 261 ? -19.649 5.428 22.802 1.00 98.56 261 GLU A CA 1
ATOM 1977 C C . GLU A 1 261 ? -20.414 4.193 23.293 1.00 98.56 261 GLU A C 1
ATOM 1979 O O . GLU A 1 261 ? -21.284 4.294 24.160 1.00 98.56 261 GLU A O 1
ATOM 1984 N N . VAL A 1 262 ? -20.065 3.010 22.779 1.00 98.56 2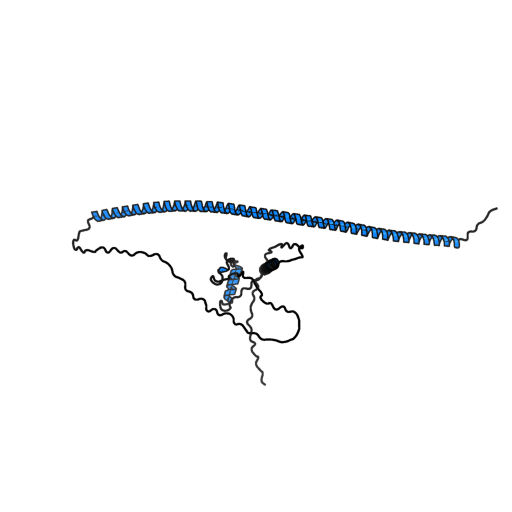62 VAL A N 1
ATOM 1985 C CA . VAL A 1 262 ? -20.630 1.744 23.262 1.00 98.56 262 VAL A CA 1
ATOM 1986 C C . VAL A 1 262 ? -20.223 1.483 24.711 1.00 98.56 262 VAL A C 1
ATOM 1988 O O . VAL A 1 262 ? -21.064 1.035 25.490 1.00 98.56 262 VAL A O 1
ATOM 1991 N N . GLU A 1 263 ? -18.978 1.785 25.084 1.00 98.56 263 GLU A N 1
ATOM 1992 C CA . GLU A 1 263 ? -18.490 1.653 26.460 1.00 98.56 263 GLU A CA 1
ATOM 1993 C C . GLU A 1 263 ? -19.291 2.549 27.411 1.00 98.56 263 GLU A C 1
ATOM 1995 O O . GLU A 1 263 ? -19.889 2.043 28.358 1.00 98.56 263 GLU A O 1
ATOM 2000 N N . ARG A 1 264 ? -19.452 3.840 27.086 1.00 98.56 264 ARG A N 1
ATOM 2001 C CA . ARG A 1 264 ? -20.281 4.767 27.881 1.00 98.56 264 ARG A CA 1
ATOM 2002 C C . ARG A 1 264 ? -21.728 4.300 28.012 1.00 98.56 264 ARG A C 1
ATOM 2004 O O . ARG A 1 264 ? -22.319 4.392 29.085 1.00 98.56 264 ARG A O 1
ATOM 2011 N N . HIS A 1 265 ? -22.327 3.818 26.923 1.00 98.44 265 HIS A N 1
ATOM 2012 C CA . HIS A 1 265 ? -23.696 3.307 26.954 1.00 98.44 265 HIS A CA 1
ATOM 2013 C C . HIS A 1 265 ? -23.819 2.054 27.833 1.00 98.44 265 HIS A C 1
ATOM 2015 O O . HIS A 1 265 ? -24.808 1.893 28.548 1.00 98.44 265 HIS A O 1
ATOM 2021 N N . MET A 1 266 ? -22.825 1.165 27.792 1.00 98.25 266 MET A N 1
ATOM 2022 C CA . MET A 1 266 ? -22.792 -0.027 28.634 1.00 98.25 266 MET A CA 1
ATOM 2023 C C . MET A 1 266 ? -22.624 0.330 30.112 1.00 98.25 266 MET A C 1
ATOM 2025 O O . MET A 1 266 ? -23.334 -0.241 30.935 1.00 98.25 266 MET A O 1
ATOM 2029 N N . ASP A 1 267 ? -21.760 1.291 30.437 1.00 98.31 267 ASP A N 1
ATOM 2030 C CA . ASP A 1 267 ? -21.581 1.776 31.807 1.00 98.31 267 ASP A CA 1
ATOM 2031 C C . ASP A 1 267 ? -22.889 2.345 32.369 1.00 98.31 267 ASP A C 1
ATOM 2033 O O . ASP A 1 267 ? -23.314 1.948 33.452 1.00 98.31 267 ASP A O 1
ATOM 2037 N N . ASN A 1 268 ? -23.609 3.159 31.588 1.00 97.94 268 ASN A N 1
ATOM 2038 C CA . ASN A 1 268 ? -24.915 3.687 31.996 1.00 97.94 268 ASN A CA 1
ATOM 2039 C C . ASN A 1 268 ? -25.943 2.570 32.262 1.00 97.94 268 ASN A C 1
ATOM 2041 O O . ASN A 1 268 ? -26.656 2.608 33.262 1.00 97.94 268 ASN A O 1
ATOM 2045 N N . LEU A 1 269 ? -26.007 1.546 31.401 1.00 98.25 269 LEU A N 1
ATOM 2046 C CA . LEU A 1 269 ? -26.910 0.403 31.600 1.00 98.25 269 LEU A CA 1
ATOM 2047 C C . LEU A 1 269 ? -26.543 -0.431 32.833 1.00 98.25 269 LEU A C 1
ATOM 2049 O O . LEU A 1 269 ? -27.423 -0.994 33.491 1.00 98.25 269 LEU A O 1
ATOM 2053 N N . ILE A 1 270 ? -25.246 -0.565 33.117 1.00 98.25 270 ILE A N 1
ATOM 2054 C CA . ILE A 1 270 ? -24.762 -1.270 34.303 1.00 98.25 270 ILE A CA 1
ATOM 2055 C C . ILE A 1 270 ? -25.155 -0.489 35.556 1.00 98.25 270 ILE A C 1
ATOM 2057 O O . ILE A 1 270 ? -25.687 -1.100 36.483 1.00 98.25 270 ILE A O 1
ATOM 2061 N N . ASP A 1 271 ? -24.955 0.828 35.570 1.00 98.31 271 ASP A N 1
ATOM 2062 C CA . ASP A 1 271 ? -25.311 1.690 36.697 1.00 98.31 271 ASP A CA 1
ATOM 2063 C C . ASP A 1 271 ? -26.820 1.651 36.977 1.00 98.31 271 ASP A C 1
ATOM 2065 O O . ASP A 1 271 ? -27.223 1.324 38.096 1.00 98.31 271 ASP A O 1
ATOM 2069 N N . GLU A 1 272 ? -27.661 1.844 35.955 1.00 98.06 272 GLU A N 1
ATOM 2070 C CA . GLU A 1 272 ? -29.125 1.737 36.077 1.00 98.06 272 GLU A CA 1
ATOM 2071 C C . GLU A 1 272 ? -29.551 0.350 36.599 1.00 98.06 272 GLU A C 1
ATOM 2073 O O . GLU A 1 272 ? -30.349 0.226 37.532 1.00 98.06 272 GLU A O 1
ATOM 2078 N N . GLY A 1 273 ? -28.966 -0.724 36.058 1.00 97.69 273 GLY A N 1
ATOM 2079 C CA . GLY A 1 273 ? -29.274 -2.090 36.482 1.00 97.69 273 GLY A CA 1
ATOM 2080 C C . GLY A 1 273 ? -28.809 -2.422 37.906 1.00 97.69 273 GLY A C 1
ATOM 2081 O O . GLY A 1 273 ? -29.433 -3.245 38.588 1.00 97.69 273 GLY A O 1
ATOM 2082 N N . ILE A 1 274 ? -27.716 -1.812 38.372 1.00 98.44 274 ILE A N 1
ATOM 2083 C CA . ILE A 1 274 ? -27.253 -1.933 39.758 1.00 98.44 274 ILE A CA 1
ATOM 2084 C C . ILE A 1 274 ? -28.202 -1.176 40.688 1.00 98.44 274 ILE A C 1
ATOM 2086 O O . ILE A 1 274 ? -28.591 -1.735 41.717 1.00 98.44 274 ILE A O 1
ATOM 2090 N N . GLU A 1 275 ? -28.610 0.043 40.335 1.00 98.19 275 GLU A N 1
ATOM 2091 C CA . GLU A 1 275 ? -29.543 0.847 41.129 1.00 98.19 275 GLU A CA 1
ATOM 2092 C C . GLU A 1 275 ? -30.881 0.130 41.340 1.00 98.19 275 GLU A C 1
ATOM 2094 O O . GLU A 1 275 ? -31.339 0.016 42.482 1.00 98.19 275 GLU A O 1
ATOM 2099 N N . ASP A 1 276 ? -31.449 -0.455 40.284 1.00 98.38 276 ASP A N 1
ATOM 2100 C CA . ASP A 1 276 ? -32.698 -1.219 40.357 1.00 98.38 276 ASP A CA 1
ATOM 2101 C C . ASP A 1 276 ? -32.585 -2.433 41.289 1.00 98.38 276 ASP A C 1
ATOM 2103 O O . ASP A 1 276 ? -33.459 -2.683 42.127 1.00 98.38 276 ASP A O 1
ATOM 2107 N N . ARG A 1 277 ? -31.481 -3.187 41.199 1.00 97.94 277 ARG A N 1
ATOM 2108 C CA . ARG A 1 277 ? -31.242 -4.351 42.071 1.00 97.94 277 ARG A CA 1
ATOM 2109 C C . ARG A 1 277 ? -31.041 -3.941 43.523 1.00 97.94 277 ARG A C 1
ATOM 2111 O O . ARG A 1 277 ? -31.573 -4.592 44.421 1.00 97.94 277 ARG A O 1
ATOM 2118 N N . VAL A 1 278 ? -30.286 -2.872 43.767 1.00 98.38 278 VAL A N 1
ATOM 2119 C CA . VAL A 1 278 ? -30.056 -2.343 45.117 1.00 98.38 278 VAL A CA 1
ATOM 2120 C C . VAL A 1 278 ? -31.364 -1.834 45.721 1.00 98.38 278 VAL A C 1
ATOM 2122 O O . VAL A 1 278 ? -31.629 -2.084 46.900 1.00 98.38 278 VAL A O 1
ATOM 2125 N N . LEU A 1 279 ? -32.209 -1.168 44.930 1.00 98.25 279 LEU A N 1
ATOM 2126 C CA . LEU A 1 279 ? -33.528 -0.723 45.367 1.00 98.25 279 LEU A CA 1
ATOM 2127 C C . LEU A 1 279 ? -34.441 -1.911 45.693 1.00 98.25 279 LEU A C 1
ATOM 2129 O O . LEU A 1 279 ? -35.087 -1.894 46.741 1.00 98.25 279 LEU A O 1
ATOM 2133 N N . GLY A 1 280 ? -34.442 -2.953 44.857 1.00 98.06 280 GLY A N 1
ATOM 2134 C CA . GLY A 1 280 ? -35.178 -4.195 45.103 1.00 98.06 280 GLY A CA 1
ATOM 2135 C C . GLY A 1 280 ? -34.787 -4.849 46.429 1.00 98.06 280 GLY A C 1
ATOM 2136 O O . GLY A 1 280 ? -35.632 -5.014 47.307 1.00 98.06 280 GLY A O 1
ATOM 2137 N N . VAL A 1 281 ? -33.490 -5.098 46.640 1.00 98.50 281 VAL A N 1
ATOM 2138 C CA . VAL A 1 281 ? -32.969 -5.680 47.894 1.00 98.50 281 VAL A CA 1
ATOM 2139 C C . VAL A 1 281 ? -33.305 -4.804 49.105 1.00 98.50 281 VAL A C 1
ATOM 2141 O O . VAL A 1 281 ? -33.612 -5.307 50.186 1.00 98.50 281 VAL A O 1
ATOM 2144 N N . LYS A 1 282 ? -33.269 -3.476 48.952 1.00 98.31 282 LYS A N 1
ATOM 2145 C CA . LYS A 1 282 ? -33.632 -2.544 50.026 1.00 98.31 282 LYS A CA 1
ATOM 2146 C C . LYS A 1 282 ? -35.110 -2.650 50.402 1.00 98.31 282 LYS A C 1
ATOM 2148 O O . LYS A 1 282 ? -35.421 -2.584 51.591 1.00 98.31 282 LYS A O 1
ATOM 2153 N N . LEU A 1 283 ? -36.004 -2.785 49.424 1.00 98.25 283 LEU A N 1
ATOM 2154 C CA . LEU A 1 283 ? -37.436 -2.966 49.666 1.00 98.25 283 LEU A CA 1
ATOM 2155 C C . LEU A 1 283 ? -37.713 -4.313 50.345 1.00 98.25 283 LEU A C 1
ATOM 2157 O O . LEU A 1 283 ? -38.395 -4.326 51.367 1.00 98.25 283 LEU A O 1
ATOM 2161 N N . GLU A 1 284 ? -37.106 -5.398 49.857 1.00 98.31 284 GLU A N 1
ATOM 2162 C CA . GLU A 1 284 ? -37.210 -6.737 50.462 1.00 98.31 284 GLU A CA 1
ATOM 2163 C C . GLU A 1 284 ? -36.723 -6.741 51.919 1.00 98.31 284 GLU A C 1
ATOM 2165 O O . GLU A 1 284 ? -37.390 -7.261 52.810 1.00 98.31 284 GLU A O 1
ATOM 2170 N N . MET A 1 285 ? -35.590 -6.091 52.200 1.00 98.50 285 MET A N 1
ATOM 2171 C CA . MET A 1 285 ? -35.068 -5.971 53.563 1.00 98.50 285 MET A CA 1
ATOM 2172 C C . MET A 1 285 ? -35.998 -5.155 54.472 1.00 98.50 285 MET A C 1
ATOM 2174 O O . MET A 1 285 ? -36.153 -5.469 55.650 1.00 98.50 285 MET A O 1
ATOM 2178 N N . GLN A 1 286 ? -36.618 -4.091 53.953 1.00 97.50 286 GLN A N 1
ATOM 2179 C CA . GLN A 1 286 ? -37.583 -3.302 54.721 1.00 97.50 286 GLN A CA 1
ATOM 2180 C C . GLN A 1 286 ? -38.851 -4.090 55.047 1.00 97.50 286 GLN A C 1
ATOM 2182 O O . GLN A 1 286 ? -39.391 -3.916 56.137 1.00 97.50 286 GLN A O 1
ATOM 2187 N N . GLU A 1 287 ? -39.335 -4.910 54.116 1.00 98.19 287 GLU A N 1
ATOM 2188 C CA . GLU A 1 287 ? -40.472 -5.806 54.333 1.00 98.19 287 GLU A CA 1
ATOM 2189 C C . GLU A 1 287 ? -40.131 -6.862 55.387 1.00 98.19 287 GLU A C 1
ATOM 2191 O O . GLU A 1 287 ? -40.818 -6.941 56.400 1.00 98.19 287 GLU A O 1
ATOM 2196 N N . TYR A 1 288 ? -38.984 -7.533 55.250 1.00 98.44 288 TYR A N 1
ATOM 2197 C CA . TYR A 1 288 ? -38.510 -8.509 56.231 1.00 98.44 288 TYR A CA 1
ATOM 2198 C C . TYR A 1 288 ? -38.411 -7.931 57.653 1.00 98.44 288 TYR A C 1
ATOM 2200 O O . TYR A 1 288 ? -38.894 -8.529 58.611 1.00 98.44 288 TYR A O 1
ATOM 2208 N N . VAL A 1 289 ? -37.833 -6.733 57.807 1.00 98.50 289 VAL A N 1
ATOM 2209 C CA . VAL A 1 289 ? -37.737 -6.071 59.121 1.00 98.50 289 VAL A CA 1
ATOM 2210 C C . VAL A 1 289 ? -39.116 -5.713 59.681 1.00 98.50 289 VAL A C 1
ATOM 2212 O O . VAL A 1 289 ? -39.307 -5.785 60.893 1.00 98.50 289 VAL A O 1
ATOM 2215 N N . LYS A 1 290 ? -40.077 -5.313 58.838 1.00 98.25 290 LYS A N 1
ATOM 2216 C CA . LYS A 1 290 ? -41.452 -5.033 59.285 1.00 98.25 290 LYS A CA 1
ATOM 2217 C C . LYS A 1 290 ? -42.147 -6.301 59.768 1.00 98.25 290 LYS A C 1
ATOM 2219 O O . LYS A 1 290 ? -42.771 -6.252 60.824 1.00 98.25 290 LYS A O 1
ATOM 2224 N N . ASP A 1 291 ? -42.006 -7.398 59.034 1.00 98.38 291 ASP A N 1
ATOM 2225 C CA . ASP A 1 291 ? -42.620 -8.681 59.374 1.00 98.38 291 ASP A CA 1
ATOM 2226 C C . ASP A 1 291 ? -42.049 -9.245 60.683 1.00 98.38 291 ASP A C 1
ATOM 2228 O O . ASP A 1 291 ? -42.808 -9.602 61.580 1.00 98.38 291 ASP A O 1
ATOM 2232 N N . GLU A 1 292 ? -40.723 -9.221 60.855 1.00 98.31 292 GLU A N 1
ATOM 2233 C CA . GLU A 1 292 ? -40.064 -9.628 62.108 1.00 98.31 292 GLU A CA 1
ATOM 2234 C C . GLU A 1 292 ? -40.479 -8.743 63.296 1.00 98.31 292 GLU A C 1
ATOM 2236 O O . GLU A 1 292 ? -40.701 -9.234 64.403 1.00 98.31 292 GLU A O 1
ATOM 2241 N N . MET A 1 293 ? -40.621 -7.427 63.092 1.00 98.12 293 MET A N 1
ATOM 2242 C CA . MET A 1 293 ? -41.096 -6.521 64.146 1.00 98.12 293 MET A CA 1
ATOM 2243 C C . MET A 1 293 ? -42.552 -6.799 64.531 1.00 98.12 293 MET A C 1
ATOM 2245 O O . MET A 1 293 ? -42.866 -6.774 65.721 1.00 98.12 293 MET A O 1
ATOM 2249 N N . ALA A 1 294 ? -43.416 -7.098 63.558 1.00 97.94 294 ALA A N 1
ATOM 2250 C CA . ALA A 1 294 ? -44.801 -7.488 63.809 1.00 97.94 294 ALA A CA 1
ATOM 2251 C C . ALA A 1 294 ? -44.880 -8.826 64.562 1.00 97.94 294 ALA A C 1
ATOM 2253 O O . ALA A 1 294 ? -45.619 -8.937 65.538 1.00 97.94 294 ALA A O 1
ATOM 2254 N N . GLU A 1 295 ? -44.061 -9.815 64.190 1.00 98.25 295 GLU A N 1
ATOM 2255 C CA . GLU A 1 295 ? -43.992 -11.098 64.900 1.00 98.25 295 GLU A CA 1
ATOM 2256 C C . GLU A 1 295 ? -43.526 -10.921 66.356 1.00 98.25 295 GLU A C 1
ATOM 2258 O O . GLU A 1 295 ? -44.081 -11.522 67.284 1.00 98.25 295 GLU A O 1
ATOM 2263 N N . VAL A 1 296 ? -42.518 -10.073 66.586 1.00 98.19 296 VAL A N 1
ATOM 2264 C CA . VAL A 1 296 ? -42.052 -9.743 67.939 1.00 98.19 296 VAL A CA 1
ATOM 2265 C C . VAL A 1 296 ? -43.141 -9.021 68.736 1.00 98.19 296 VAL A C 1
ATOM 2267 O O . VAL A 1 296 ? -43.341 -9.351 69.907 1.00 98.19 296 VAL A O 1
ATOM 2270 N N . GLU A 1 297 ? -43.854 -8.069 68.131 1.00 97.50 297 GLU A N 1
ATOM 2271 C CA . GLU A 1 297 ? -44.967 -7.356 68.765 1.00 97.50 297 GLU A CA 1
ATOM 2272 C C . GLU A 1 297 ? -46.086 -8.321 69.179 1.00 97.50 297 GLU A C 1
ATOM 2274 O O . GLU A 1 297 ? -46.464 -8.349 70.354 1.00 97.50 297 GLU A O 1
ATOM 2279 N N . ASP A 1 298 ? -46.530 -9.191 68.270 1.00 97.62 298 ASP A N 1
ATOM 2280 C CA . ASP A 1 298 ? -47.539 -10.219 68.539 1.00 97.62 298 ASP A CA 1
ATOM 2281 C C . ASP A 1 298 ? -47.109 -11.148 69.679 1.00 97.62 298 ASP A C 1
ATOM 2283 O O . ASP A 1 298 ? -47.896 -11.495 70.568 1.00 97.62 298 ASP A O 1
ATOM 2287 N N . LYS A 1 299 ? -45.828 -11.528 69.708 1.00 97.25 299 LYS A N 1
ATOM 2288 C CA . LYS A 1 299 ? -45.265 -12.357 70.776 1.00 97.25 299 LYS A CA 1
ATOM 2289 C C . LYS A 1 299 ? -45.269 -11.639 72.126 1.00 97.25 299 LYS A C 1
ATOM 2291 O O . LYS A 1 299 ? -45.557 -12.272 73.143 1.00 97.25 299 LYS A O 1
ATOM 2296 N N . ILE A 1 300 ? -44.966 -10.340 72.159 1.00 95.69 300 ILE A N 1
ATOM 2297 C CA . ILE A 1 300 ? -45.032 -9.513 73.373 1.00 95.69 300 ILE A CA 1
ATOM 2298 C C . ILE A 1 300 ? -46.480 -9.409 73.860 1.00 95.69 300 ILE A C 1
ATOM 2300 O O . ILE A 1 300 ? -46.732 -9.665 75.038 1.00 95.69 300 ILE A O 1
ATOM 2304 N N . ILE A 1 301 ? -47.427 -9.093 72.969 1.00 95.69 301 ILE A N 1
ATOM 2305 C CA . ILE A 1 301 ? -48.861 -9.006 73.287 1.00 95.69 301 ILE A CA 1
ATOM 2306 C C . ILE A 1 301 ? -49.339 -10.324 73.896 1.00 95.69 301 ILE A C 1
ATOM 2308 O O . ILE A 1 301 ? -49.892 -10.334 74.997 1.00 95.69 301 ILE A O 1
ATOM 2312 N N . LYS A 1 302 ? -49.017 -11.449 73.253 1.00 95.25 302 LYS A N 1
ATOM 2313 C CA . LYS A 1 302 ? -49.353 -12.784 73.751 1.00 95.25 302 LYS A CA 1
ATOM 2314 C C . LYS A 1 302 ? -48.759 -13.066 75.134 1.00 95.25 302 LYS A C 1
ATOM 2316 O O . LYS A 1 302 ? -49.442 -13.606 76.000 1.00 95.25 302 LYS A O 1
ATOM 2321 N N . HIS A 1 303 ? -47.508 -12.670 75.384 1.00 93.50 303 HIS A N 1
ATOM 2322 C CA . HIS A 1 303 ? -46.893 -12.807 76.708 1.00 93.50 303 HIS A CA 1
ATOM 2323 C C . HIS A 1 303 ? -47.594 -11.970 77.790 1.00 93.50 303 HIS A C 1
ATOM 2325 O O . HIS A 1 303 ? -47.640 -12.409 78.941 1.00 93.50 303 HIS A O 1
ATOM 2331 N N . PHE A 1 304 ? -48.147 -10.800 77.453 1.00 92.25 304 PHE A N 1
ATOM 2332 C CA . PHE A 1 304 ? -48.954 -9.999 78.379 1.00 92.25 304 PHE A CA 1
ATOM 2333 C C . PHE A 1 304 ? -50.343 -10.599 78.629 1.00 92.25 304 PHE A C 1
ATOM 2335 O O . PHE A 1 304 ? -50.828 -10.532 79.756 1.00 92.25 304 PHE A O 1
ATOM 2342 N N . GLU A 1 305 ? -50.969 -11.197 77.616 1.00 92.31 305 GLU A N 1
ATOM 2343 C CA . GLU A 1 305 ? -52.264 -11.875 77.753 1.00 92.31 305 GLU A CA 1
ATOM 2344 C C . GLU A 1 305 ? -52.159 -13.156 78.596 1.00 92.31 305 GLU A C 1
ATOM 2346 O O . GLU A 1 305 ? -52.978 -13.384 79.491 1.00 92.31 305 GLU A O 1
ATOM 2351 N N . ASP A 1 306 ? -51.118 -13.960 78.363 1.00 92.44 306 ASP A N 1
ATOM 2352 C CA . ASP A 1 306 ? -50.851 -15.193 79.113 1.00 92.44 306 ASP A CA 1
ATOM 2353 C C . ASP A 1 306 ? -50.284 -14.902 80.519 1.00 92.44 306 ASP A C 1
ATOM 2355 O O . ASP A 1 306 ? -50.499 -15.651 81.482 1.00 92.44 306 ASP A O 1
ATOM 2359 N N . GLY A 1 307 ? -49.542 -13.801 80.659 1.00 84.31 307 GLY A N 1
ATOM 2360 C CA . GLY A 1 307 ? -48.911 -13.365 81.896 1.00 84.31 307 GLY A CA 1
ATOM 2361 C C . GLY A 1 307 ? -49.915 -12.756 82.869 1.00 84.31 307 GLY A C 1
ATOM 2362 O O . GLY A 1 307 ? -50.154 -11.553 82.870 1.00 84.31 307 GLY A O 1
ATOM 2363 N N . ARG A 1 308 ? -50.464 -13.563 83.781 1.00 64.50 308 ARG A N 1
ATOM 2364 C CA . ARG A 1 308 ? -51.277 -13.067 84.903 1.00 64.50 308 ARG A CA 1
ATOM 2365 C C . ARG A 1 308 ? -50.417 -12.191 85.835 1.00 64.50 308 ARG A C 1
ATOM 2367 O O . ARG A 1 308 ? -49.802 -12.695 86.772 1.00 64.50 308 ARG A O 1
ATOM 2374 N N . VAL A 1 309 ? -50.381 -10.878 85.601 1.00 68.88 309 VAL A N 1
ATOM 2375 C CA . VAL A 1 309 ? -49.682 -9.917 86.470 1.00 68.88 309 VAL A CA 1
ATOM 2376 C C . VAL A 1 309 ? -50.457 -9.768 87.780 1.00 68.88 309 VAL A C 1
ATOM 2378 O O . VAL A 1 309 ? -51.496 -9.115 87.843 1.00 68.88 309 VAL A O 1
ATOM 2381 N N . THR A 1 310 ? -49.965 -10.380 88.854 1.00 64.00 310 THR A N 1
ATOM 2382 C CA . THR A 1 310 ? -50.488 -10.147 90.204 1.00 64.00 310 THR A CA 1
ATOM 2383 C C . THR A 1 310 ? -49.758 -8.967 90.838 1.00 64.00 310 THR A C 1
ATOM 2385 O O . THR A 1 310 ? -48.621 -9.110 91.280 1.00 64.00 310 THR A O 1
ATOM 2388 N N . LEU A 1 311 ? -50.407 -7.803 90.903 1.00 67.12 311 LEU A N 1
ATOM 2389 C CA . LEU A 1 311 ? -49.925 -6.668 91.694 1.00 67.12 311 LEU A CA 1
ATOM 2390 C C . LEU A 1 311 ? -50.305 -6.886 93.165 1.00 67.12 311 LEU A C 1
ATOM 2392 O O . LEU A 1 311 ? -51.482 -6.825 93.520 1.00 67.12 311 LEU A O 1
ATOM 2396 N N . GLN A 1 312 ? -49.318 -7.153 94.021 1.00 63.44 312 GLN A N 1
ATOM 2397 C CA . GLN A 1 312 ? -49.490 -7.093 95.474 1.00 63.44 312 GLN A CA 1
ATOM 2398 C C . GLN A 1 312 ? -49.139 -5.681 95.949 1.00 63.44 312 GLN A C 1
ATOM 2400 O O . GLN A 1 312 ? -48.005 -5.239 95.787 1.00 63.44 312 GLN A O 1
ATOM 2405 N N . PHE A 1 313 ? -50.110 -4.969 96.522 1.00 63.12 313 PHE A N 1
ATOM 2406 C CA . PHE A 1 313 ? -49.859 -3.701 97.205 1.00 63.12 313 PHE A CA 1
ATOM 2407 C C . PHE A 1 313 ? -49.588 -3.985 98.685 1.00 63.12 313 PHE A C 1
ATOM 2409 O O . PHE A 1 313 ? -50.492 -4.414 99.404 1.00 63.12 313 PHE A O 1
ATOM 2416 N N . GLU A 1 314 ? -48.354 -3.754 99.132 1.00 63.81 314 GLU A N 1
ATOM 2417 C CA . GLU A 1 314 ? -48.025 -3.675 100.558 1.00 63.81 314 GLU A CA 1
ATOM 2418 C C . GLU A 1 314 ? -48.481 -2.322 101.118 1.00 63.81 314 GLU A C 1
ATOM 2420 O O . GLU A 1 314 ? -48.337 -1.285 100.465 1.00 63.81 314 GLU A O 1
ATOM 2425 N N . ARG A 1 315 ? -49.094 -2.357 102.303 1.00 59.88 315 ARG A N 1
ATOM 2426 C CA . ARG A 1 315 ? -49.726 -1.217 102.971 1.00 59.88 315 ARG A CA 1
ATOM 2427 C C . ARG A 1 315 ? -48.947 -0.807 104.208 1.00 59.88 315 ARG A C 1
ATOM 2429 O O . ARG A 1 315 ? -48.540 -1.726 104.950 1.00 59.88 315 ARG A O 1
#

Organism: NCBI:txid2898453